Protein AF-A0A3S1AYI6-F1 (afdb_monomer)

Secondary structure (DSSP, 8-state):
--SSSS----PPP-PPPPPGGGGS--S--GGGGT-HHHHTS-HHHHHHHHHHHHHHHHHHHHHHHHHTT------SS---SS--TTGGGGGEEE-TTS-EEEEEEEEESSSSS-BTHHHHHHHHHHHHHHHHHHHHHTS-HHHHHHHHTTHHHHHHHHHHHHHHHHHHHHTHHHHHHHHH-SS--HHHHHHHHHHHHHHHHHHHHHGGG-SSHHHHHHTSS-SS-PEEEEEEEE-

Nearest PDB structures (foldseek):
  4avm-assembly1_A-2  TM=2.978E-01  e=7.950E+00  Homo sapiens

Foldseek 3Di:
DPPDPDPPDDPDPDDPQPDPVVLPPPLDDPCCVVDPLLVLADPLLVVVLSLLVQQLVLLLVCLVCVVVVSQDQPPDDPDQSRDQPPVVVSQWDQDPVRFIKGKAKFFDDAVPDTHRVVRVLVVVLSVLSVVLSCLRHPDDPVVNVVCVVCNQVSSLLNNLQSLVVSLQSSCQSLLVQVNPPPDRDPVSVVVNVVSVVVSVVSLVVCQVSGPDSPSNVVPHSDPDDTRMDMDMGTD

pLDDT: mean 80.49, std 16.84, range [33.19, 95.81]

Mean predicted aligned error: 9.29 Å

Structure (mmCIF, N/CA/C/O backbone):
data_AF-A0A3S1AYI6-F1
#
_entry.id   AF-A0A3S1AYI6-F1
#
loop_
_atom_site.group_PDB
_atom_site.id
_atom_site.type_symbol
_atom_site.label_atom_id
_atom_site.label_alt_id
_atom_site.label_comp_id
_atom_site.label_asym_id
_atom_site.label_entity_id
_atom_site.label_seq_id
_atom_site.pdbx_PDB_ins_code
_atom_site.Cartn_x
_atom_site.Cartn_y
_atom_site.Cartn_z
_atom_site.occupancy
_atom_site.B_iso_or_equiv
_atom_site.auth_seq_id
_atom_site.auth_comp_id
_atom_site.auth_asym_id
_atom_site.auth_atom_id
_atom_site.pdbx_PDB_model_num
ATOM 1 N N . MET A 1 1 ? 37.688 -25.389 -51.159 1.00 45.62 1 MET A N 1
ATOM 2 C CA . MET A 1 1 ? 37.583 -26.164 -49.895 1.00 45.62 1 MET A CA 1
ATOM 3 C C . MET A 1 1 ? 37.669 -25.239 -48.663 1.00 45.62 1 MET A C 1
ATOM 5 O O . MET A 1 1 ? 38.508 -25.436 -47.798 1.00 45.62 1 MET A O 1
ATOM 9 N N . LEU A 1 2 ? 36.815 -24.208 -48.552 1.00 43.16 2 LEU A N 1
ATOM 10 C CA . LEU A 1 2 ? 37.005 -23.151 -47.534 1.00 43.16 2 LEU A CA 1
ATOM 11 C C . LEU A 1 2 ? 35.694 -22.543 -46.989 1.00 43.16 2 LEU A C 1
ATOM 13 O O . LEU A 1 2 ? 35.644 -21.367 -46.671 1.00 43.16 2 LEU A O 1
ATOM 17 N N . LEU A 1 3 ? 34.626 -23.343 -46.863 1.00 35.75 3 LEU A N 1
ATOM 18 C CA . LEU A 1 3 ? 33.315 -22.884 -46.353 1.00 35.75 3 LEU A CA 1
ATOM 19 C C . LEU A 1 3 ? 32.607 -23.912 -45.440 1.00 35.75 3 LEU A C 1
ATOM 21 O O . LEU A 1 3 ? 31.390 -24.037 -45.458 1.00 35.75 3 LEU A O 1
ATOM 25 N N . LYS A 1 4 ? 33.352 -24.684 -44.631 1.00 40.56 4 LYS A N 1
ATOM 26 C CA . LYS A 1 4 ? 32.758 -25.661 -43.682 1.00 40.56 4 LYS A CA 1
ATOM 27 C C . LYS A 1 4 ? 33.176 -25.514 -42.210 1.00 40.56 4 LYS A C 1
ATOM 29 O O . LYS A 1 4 ? 32.798 -26.350 -41.401 1.00 40.56 4 LYS A O 1
ATOM 34 N N . LYS A 1 5 ? 33.917 -24.465 -41.824 1.00 44.09 5 LYS A N 1
ATOM 35 C CA . LYS A 1 5 ? 34.466 -24.323 -40.453 1.00 44.09 5 LYS A CA 1
ATOM 36 C C . LYS A 1 5 ? 33.849 -23.226 -39.566 1.00 44.09 5 LYS A C 1
ATOM 38 O O . LYS A 1 5 ? 34.363 -23.008 -38.479 1.00 44.09 5 LYS A O 1
ATOM 43 N N . LEU A 1 6 ? 32.748 -22.572 -39.957 1.00 35.81 6 LEU A N 1
ATOM 44 C CA . LEU A 1 6 ? 32.179 -21.455 -39.171 1.00 35.81 6 LEU A CA 1
ATOM 45 C C . LEU A 1 6 ? 30.843 -21.729 -38.454 1.00 35.81 6 LEU A C 1
ATOM 47 O O . LEU A 1 6 ? 30.378 -20.864 -37.722 1.00 35.81 6 LEU A O 1
ATOM 51 N N . PHE A 1 7 ? 30.261 -22.929 -38.560 1.00 44.62 7 PHE A N 1
ATOM 52 C CA . PHE A 1 7 ? 28.971 -23.250 -37.915 1.00 44.62 7 PHE A CA 1
ATOM 53 C C . PHE A 1 7 ? 29.046 -24.417 -36.922 1.00 44.62 7 PHE A C 1
ATOM 55 O O . PHE A 1 7 ? 28.136 -25.229 -36.813 1.00 44.62 7 PHE A O 1
ATOM 62 N N . GLY A 1 8 ? 30.146 -24.496 -36.173 1.00 40.44 8 GLY A N 1
ATOM 63 C CA . GLY A 1 8 ? 30.314 -25.430 -35.060 1.00 40.44 8 GLY A CA 1
ATOM 64 C C . GLY A 1 8 ? 30.097 -24.765 -33.701 1.00 40.44 8 GLY A C 1
ATOM 65 O O . GLY A 1 8 ? 30.992 -24.818 -32.865 1.00 40.44 8 GLY A O 1
ATOM 66 N N . LYS A 1 9 ? 28.952 -24.112 -33.464 1.00 38.84 9 LYS A N 1
ATOM 67 C CA . LYS A 1 9 ? 28.540 -23.731 -32.102 1.00 38.84 9 LYS A CA 1
ATOM 68 C C . LYS A 1 9 ? 27.392 -24.633 -31.664 1.00 38.84 9 LYS A C 1
ATOM 70 O O . LYS A 1 9 ? 26.280 -24.536 -32.169 1.00 38.84 9 LYS A O 1
ATOM 75 N N . LYS A 1 10 ? 27.712 -25.523 -30.722 1.00 38.12 10 LYS A N 1
ATOM 76 C CA . LYS A 1 10 ? 26.765 -26.262 -29.879 1.00 38.12 10 LYS A CA 1
ATOM 77 C C . LYS A 1 10 ? 25.692 -25.276 -29.380 1.00 38.12 10 LYS A C 1
ATOM 79 O O . LYS A 1 10 ? 26.089 -24.207 -28.909 1.00 38.12 10 LYS A O 1
ATOM 84 N N . PRO A 1 11 ? 24.385 -25.585 -29.448 1.00 37.56 11 PRO A N 1
ATOM 85 C CA . PRO A 1 11 ? 23.405 -24.778 -28.738 1.00 37.56 11 PRO A CA 1
ATOM 86 C C . PRO A 1 11 ? 23.769 -24.832 -27.253 1.00 37.56 11 PRO A C 1
ATOM 88 O O . PRO A 1 11 ? 23.848 -25.910 -26.659 1.00 37.56 11 PRO A O 1
ATOM 91 N N . ALA A 1 12 ? 24.085 -23.669 -26.681 1.00 38.03 12 ALA A N 1
ATOM 92 C CA . ALA A 1 12 ? 24.122 -23.517 -25.238 1.00 38.03 12 ALA A CA 1
ATOM 93 C C . ALA A 1 12 ? 22.759 -23.972 -24.711 1.00 38.03 12 ALA A C 1
ATOM 95 O O . ALA A 1 12 ? 21.731 -23.623 -25.296 1.00 38.03 12 ALA A O 1
ATOM 96 N N . ALA A 1 13 ? 22.763 -24.794 -23.662 1.00 33.59 13 ALA A N 1
ATOM 97 C CA . ALA A 1 13 ? 21.545 -25.187 -22.979 1.00 33.59 13 ALA A CA 1
ATOM 98 C C . ALA A 1 13 ? 20.732 -23.919 -22.692 1.00 33.59 13 ALA A C 1
ATOM 100 O O . ALA A 1 13 ? 21.216 -23.022 -21.999 1.00 33.59 13 ALA A O 1
ATOM 101 N N . MET A 1 14 ? 19.538 -23.819 -23.284 1.00 35.22 14 MET A N 1
ATOM 102 C CA . MET A 1 14 ? 18.559 -22.821 -22.877 1.00 35.22 14 MET A CA 1
ATOM 103 C C . MET A 1 14 ? 18.331 -23.053 -21.388 1.00 35.22 14 MET A C 1
ATOM 105 O O . MET A 1 14 ? 17.790 -24.087 -20.997 1.00 35.22 14 MET A O 1
ATOM 109 N N . ALA A 1 15 ? 18.814 -22.123 -20.564 1.00 35.19 15 ALA A N 1
ATOM 110 C CA . ALA A 1 15 ? 18.395 -22.041 -19.180 1.00 35.19 15 ALA A CA 1
ATOM 111 C C . ALA A 1 15 ? 16.864 -22.046 -19.184 1.00 35.19 15 ALA A C 1
ATOM 113 O O . ALA A 1 15 ? 16.252 -21.323 -19.975 1.00 35.19 15 ALA A O 1
ATOM 114 N N . ALA A 1 16 ? 16.276 -22.930 -18.379 1.00 33.19 16 ALA A N 1
ATOM 115 C CA . ALA A 1 16 ? 14.837 -23.083 -18.278 1.00 33.19 16 ALA A CA 1
ATOM 116 C C . ALA A 1 16 ? 14.194 -21.703 -18.110 1.00 33.19 16 ALA A C 1
ATOM 118 O O . ALA A 1 16 ? 14.541 -20.961 -17.190 1.00 33.19 16 ALA A O 1
ATOM 119 N N . THR A 1 17 ? 13.300 -21.352 -19.031 1.00 36.72 17 THR A N 1
ATOM 120 C CA . THR A 1 17 ? 12.497 -20.139 -18.945 1.00 36.72 17 THR A CA 1
ATOM 121 C C . THR A 1 17 ? 11.740 -20.199 -17.617 1.00 36.72 17 THR A C 1
ATOM 123 O O . THR A 1 17 ? 10.987 -21.156 -17.421 1.00 36.72 17 THR A O 1
ATOM 126 N N . PRO A 1 18 ? 11.951 -19.266 -16.671 1.00 38.84 18 PRO A N 1
ATOM 127 C CA . PRO A 1 18 ? 11.194 -19.271 -15.432 1.00 38.84 18 PRO A CA 1
ATOM 128 C C . PRO A 1 18 ? 9.713 -19.118 -15.777 1.00 38.84 18 PRO A C 1
ATOM 130 O O . PRO A 1 18 ? 9.308 -18.184 -16.467 1.00 38.84 18 PRO A O 1
ATOM 133 N N . ASP A 1 19 ? 8.931 -20.094 -15.331 1.00 39.44 19 ASP A N 1
ATOM 134 C CA . ASP A 1 19 ? 7.537 -20.265 -15.705 1.00 39.44 19 ASP A CA 1
ATOM 135 C C . ASP A 1 19 ? 6.719 -19.014 -15.339 1.00 39.44 19 ASP A C 1
ATOM 137 O O . ASP A 1 19 ? 6.679 -18.585 -14.175 1.00 39.44 19 ASP A O 1
ATOM 141 N N . ALA A 1 20 ? 6.038 -18.427 -16.329 1.00 41.62 20 ALA A N 1
ATOM 142 C CA . ALA A 1 20 ? 5.132 -17.289 -16.139 1.00 41.62 20 ALA A CA 1
ATOM 143 C C . ALA A 1 20 ? 3.978 -17.619 -15.166 1.00 41.62 20 ALA A C 1
ATOM 145 O O . ALA A 1 20 ? 3.362 -16.719 -14.593 1.00 41.62 20 ALA A O 1
ATOM 146 N N . ALA A 1 21 ? 3.739 -18.912 -14.911 1.00 43.62 21 ALA A N 1
ATOM 147 C CA . ALA A 1 21 ? 2.745 -19.437 -13.980 1.00 43.62 21 ALA A CA 1
ATOM 148 C C . ALA A 1 21 ? 2.886 -18.911 -12.537 1.00 43.62 21 ALA A C 1
ATOM 150 O O . ALA A 1 21 ? 1.900 -18.829 -11.806 1.00 43.62 21 ALA A O 1
ATOM 151 N N . GLY A 1 22 ? 4.083 -18.505 -12.101 1.00 47.44 22 GLY A N 1
ATOM 152 C CA . GLY A 1 22 ? 4.284 -18.100 -10.709 1.00 47.44 22 GLY A CA 1
ATOM 153 C C . GLY A 1 22 ? 3.740 -16.709 -10.328 1.00 47.44 22 GLY A C 1
ATOM 154 O O . GLY A 1 22 ? 3.568 -16.437 -9.139 1.00 47.44 22 GLY A O 1
ATOM 155 N N . LEU A 1 23 ? 3.437 -15.840 -11.299 1.00 52.69 23 LEU A N 1
ATOM 156 C CA . LEU A 1 23 ? 2.820 -14.520 -11.062 1.00 52.69 23 LEU A CA 1
ATOM 157 C C . LEU A 1 23 ? 1.280 -14.545 -11.157 1.00 52.69 23 LEU A C 1
ATOM 159 O O . LEU A 1 23 ? 0.630 -13.540 -10.894 1.00 52.69 23 LEU A O 1
ATOM 163 N N . ALA A 1 24 ? 0.686 -15.695 -11.483 1.00 51.41 24 ALA A N 1
ATOM 164 C CA . ALA A 1 24 ? -0.763 -15.868 -11.618 1.00 51.41 24 ALA A CA 1
ATOM 165 C C . ALA A 1 24 ? -1.362 -16.806 -10.554 1.00 51.41 24 ALA A C 1
ATOM 167 O O . ALA A 1 24 ? -2.461 -17.326 -10.737 1.00 51.41 24 ALA A O 1
ATOM 168 N N . ALA A 1 25 ? -0.650 -17.054 -9.445 1.00 54.50 25 ALA A N 1
ATOM 169 C CA . ALA A 1 25 ? -1.208 -17.848 -8.349 1.00 54.50 25 ALA A CA 1
ATOM 170 C C . ALA A 1 25 ? -2.504 -17.194 -7.810 1.00 54.50 25 ALA A C 1
ATOM 172 O O . ALA A 1 25 ? -2.597 -15.961 -7.832 1.00 54.50 25 ALA A O 1
ATOM 173 N N . PRO A 1 26 ? -3.483 -17.983 -7.320 1.00 56.88 26 PRO A N 1
ATOM 174 C CA . PRO A 1 26 ? -4.734 -17.460 -6.775 1.00 56.88 26 PRO A CA 1
ATOM 175 C C . PRO A 1 26 ? -4.492 -16.341 -5.756 1.00 56.88 26 PRO A C 1
ATOM 177 O O . PRO A 1 26 ? -3.485 -16.356 -5.044 1.00 56.88 26 PRO A O 1
ATOM 180 N N . LEU A 1 27 ? -5.422 -15.383 -5.666 1.00 57.41 27 LEU A N 1
ATOM 181 C CA . LEU A 1 27 ? -5.448 -14.388 -4.590 1.00 57.41 27 LEU A CA 1
ATOM 182 C C . LEU A 1 27 ? -5.673 -15.104 -3.254 1.00 57.41 27 LEU A C 1
ATOM 184 O O . LEU A 1 27 ? -6.799 -15.262 -2.795 1.00 57.41 27 LEU A O 1
ATOM 188 N N . GLY A 1 28 ? -4.587 -15.570 -2.656 1.00 53.88 28 GLY A N 1
ATOM 189 C CA . GLY A 1 28 ? -4.546 -16.153 -1.330 1.00 53.88 28 GLY A CA 1
ATOM 190 C C . GLY A 1 28 ? -3.418 -15.501 -0.551 1.00 53.88 28 GLY A C 1
ATOM 191 O O . GLY A 1 28 ? -2.320 -15.312 -1.072 1.00 53.88 28 GLY A O 1
ATOM 192 N N . MET A 1 29 ? -3.693 -15.145 0.698 1.00 61.38 29 MET A N 1
ATOM 193 C CA . MET A 1 29 ? -2.656 -14.847 1.676 1.00 61.38 29 MET A CA 1
ATOM 194 C C . MET A 1 29 ? -2.457 -16.107 2.520 1.00 61.38 29 MET A C 1
ATOM 196 O O . MET A 1 29 ? -3.301 -16.376 3.367 1.00 61.38 29 MET A O 1
ATOM 200 N N . PRO A 1 30 ? -1.361 -16.867 2.357 1.00 57.72 30 PRO A N 1
ATOM 201 C CA . PRO A 1 30 ? -1.066 -17.994 3.248 1.00 57.72 30 PRO A CA 1
ATOM 202 C C . PRO A 1 30 ? -1.006 -17.556 4.722 1.00 57.72 30 PRO A C 1
ATOM 204 O O . PRO A 1 30 ? -1.392 -18.292 5.622 1.00 57.72 30 PRO A O 1
ATOM 207 N N . GLU A 1 31 ? -0.589 -16.307 4.961 1.00 57.25 31 GLU A N 1
ATOM 208 C CA . GLU A 1 31 ? -0.568 -15.669 6.281 1.00 57.25 31 GLU A CA 1
ATOM 209 C C . GLU A 1 31 ? -1.977 -15.425 6.859 1.00 57.25 31 GLU A C 1
ATOM 211 O O . GLU A 1 31 ? -2.140 -15.442 8.076 1.00 57.25 31 GLU A O 1
ATOM 216 N N . ALA A 1 32 ? -3.011 -15.238 6.028 1.00 59.59 32 ALA A N 1
ATOM 217 C CA . ALA A 1 32 ? -4.369 -14.914 6.487 1.00 59.59 32 ALA A CA 1
ATOM 218 C C . ALA A 1 32 ? -5.023 -16.046 7.289 1.00 59.59 32 ALA A C 1
ATOM 220 O O . ALA A 1 32 ? -5.829 -15.790 8.185 1.00 59.59 32 ALA A O 1
ATOM 221 N N . GLU A 1 33 ? -4.662 -17.298 7.002 1.00 58.19 33 GLU A N 1
ATOM 222 C CA . GLU A 1 33 ? -5.178 -18.455 7.736 1.00 58.19 33 GLU A CA 1
ATOM 223 C C . GLU A 1 33 ? -4.598 -18.566 9.147 1.00 58.19 33 GLU A C 1
ATOM 225 O O . GLU A 1 33 ? -5.186 -19.242 9.988 1.00 58.19 33 GLU A O 1
ATOM 230 N N . GLN A 1 34 ? -3.489 -17.884 9.447 1.00 67.62 34 GLN A N 1
ATOM 231 C CA . GLN A 1 34 ? -2.798 -17.961 10.739 1.00 67.62 34 GLN A CA 1
ATOM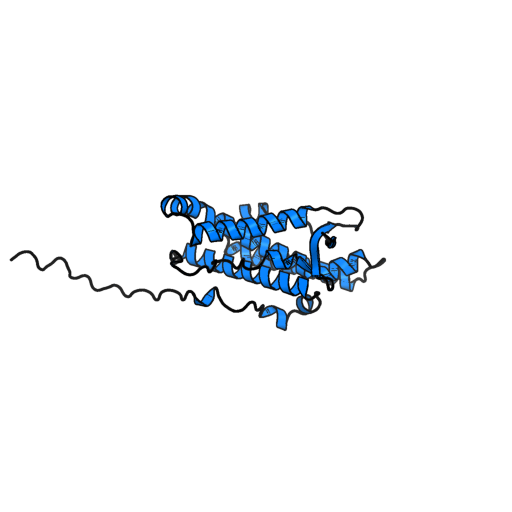 232 C C . GLN A 1 34 ? -2.832 -16.633 11.509 1.00 67.62 34 GLN A C 1
ATOM 234 O O . GLN A 1 34 ? -2.796 -16.635 12.740 1.00 67.62 34 GLN A O 1
ATOM 239 N N . ASP A 1 35 ? -2.991 -15.508 10.812 1.00 81.00 35 ASP A N 1
ATOM 240 C CA . ASP A 1 35 ? -2.939 -14.167 11.385 1.00 81.00 35 ASP A CA 1
ATOM 241 C C . ASP A 1 35 ? -4.282 -13.745 12.009 1.00 81.00 35 ASP A C 1
ATOM 243 O O . ASP A 1 35 ? -5.258 -13.416 11.329 1.00 81.00 35 ASP A O 1
ATOM 247 N N . ALA A 1 36 ? -4.332 -13.731 13.343 1.00 81.50 36 ALA A N 1
ATOM 248 C CA . ALA A 1 36 ? -5.509 -13.301 14.093 1.00 81.50 36 ALA A CA 1
ATOM 249 C C . ALA A 1 36 ? -5.902 -11.841 13.809 1.00 81.50 36 ALA A C 1
ATOM 251 O O . ALA A 1 36 ? -7.093 -11.530 13.799 1.00 81.50 36 ALA A O 1
ATOM 252 N N . ILE A 1 37 ? -4.932 -10.965 13.522 1.00 81.62 37 ILE A N 1
ATOM 253 C CA . ILE A 1 37 ? -5.195 -9.555 13.218 1.00 81.62 37 ILE A CA 1
ATOM 254 C C . ILE A 1 37 ? -5.886 -9.431 11.866 1.00 81.62 37 ILE A C 1
ATOM 256 O O . ILE A 1 37 ? -6.814 -8.636 11.726 1.00 81.62 37 ILE A O 1
ATOM 260 N N . PHE A 1 38 ? -5.475 -10.238 10.885 1.00 84.38 38 PHE A N 1
ATOM 261 C CA . PHE A 1 38 ? -6.138 -10.299 9.585 1.00 84.38 38 PHE A CA 1
ATOM 262 C C . PHE A 1 38 ? -7.586 -10.782 9.726 1.00 84.38 38 PHE A C 1
ATOM 264 O O . PHE A 1 38 ? -8.507 -10.136 9.227 1.00 84.38 38 PHE A O 1
ATOM 271 N N . ARG A 1 39 ? -7.807 -11.885 10.455 1.00 85.25 39 ARG A N 1
ATOM 272 C CA . ARG A 1 39 ? -9.151 -12.460 10.648 1.00 85.25 39 ARG A CA 1
ATOM 273 C C . ARG A 1 39 ? -10.106 -11.530 11.396 1.00 85.25 39 ARG A C 1
ATOM 275 O O . ARG A 1 39 ? -11.310 -11.600 11.169 1.00 85.25 39 ARG A O 1
ATOM 282 N N . ALA A 1 40 ? -9.583 -10.657 12.256 1.00 87.06 40 ALA A N 1
ATOM 283 C CA . ALA A 1 40 ? -10.373 -9.655 12.966 1.00 87.06 40 ALA A CA 1
ATOM 284 C C . ALA A 1 40 ? -10.853 -8.498 12.066 1.00 87.06 40 ALA A C 1
ATOM 286 O O . ALA A 1 40 ? -11.727 -7.730 12.471 1.00 87.06 40 ALA A O 1
ATOM 287 N N . GLN A 1 41 ? -10.308 -8.347 10.852 1.00 90.44 41 GLN A N 1
ATOM 288 C CA . GLN A 1 41 ? -10.720 -7.277 9.946 1.00 90.44 41 GLN A CA 1
ATOM 289 C C . GLN A 1 41 ? -12.070 -7.578 9.281 1.00 90.44 41 GLN A C 1
ATOM 291 O O . GLN A 1 41 ? -12.374 -8.735 8.990 1.00 90.44 41 GLN A O 1
ATOM 296 N N . PRO A 1 42 ? -12.863 -6.555 8.923 1.00 90.56 42 PRO A N 1
ATOM 297 C CA . PRO A 1 42 ? -14.010 -6.740 8.039 1.00 90.56 42 PRO A CA 1
ATOM 298 C C . PRO A 1 42 ? -13.599 -7.306 6.673 1.00 90.56 42 PRO A C 1
ATOM 300 O O . PRO A 1 42 ? -12.530 -6.978 6.157 1.00 90.56 42 PRO A O 1
ATOM 303 N N . ALA A 1 43 ? -14.487 -8.073 6.031 1.00 88.88 43 ALA A N 1
ATOM 304 C CA . ALA A 1 43 ? -14.202 -8.776 4.772 1.00 88.88 43 ALA A CA 1
ATOM 305 C C . ALA A 1 43 ? -13.619 -7.881 3.656 1.00 88.88 43 ALA A C 1
ATOM 307 O O . ALA A 1 43 ? -12.748 -8.303 2.901 1.00 88.88 43 ALA A O 1
ATOM 308 N N . HIS A 1 44 ? -14.053 -6.622 3.559 1.00 89.00 44 HIS A N 1
ATOM 309 C CA . HIS A 1 44 ? -13.520 -5.703 2.554 1.00 89.00 44 HIS A CA 1
ATOM 310 C C . HIS A 1 44 ? -12.082 -5.244 2.846 1.00 89.00 44 HIS A C 1
ATOM 312 O O . HIS A 1 44 ? -11.292 -5.105 1.917 1.00 89.00 44 HIS A O 1
ATOM 318 N N . ILE A 1 45 ? -11.720 -5.060 4.119 1.00 92.44 45 ILE A N 1
ATOM 319 C CA . ILE A 1 45 ? -10.342 -4.758 4.524 1.00 92.44 45 ILE A CA 1
ATOM 320 C C . ILE A 1 45 ? -9.458 -5.985 4.310 1.00 92.44 45 ILE A C 1
ATOM 322 O O . ILE A 1 45 ? -8.357 -5.846 3.790 1.00 92.44 45 ILE A O 1
ATOM 326 N N . GLN A 1 46 ? -9.952 -7.189 4.618 1.00 90.62 46 GLN A N 1
ATOM 327 C CA . GLN A 1 46 ? -9.255 -8.440 4.290 1.00 90.62 46 GLN A CA 1
ATOM 328 C C . GLN A 1 46 ? -8.951 -8.537 2.786 1.00 90.62 46 GLN A C 1
ATOM 330 O O . GLN A 1 46 ? -7.846 -8.916 2.389 1.00 90.62 46 GLN A O 1
ATOM 335 N N . HIS A 1 47 ? -9.903 -8.139 1.937 1.00 89.06 47 HIS A N 1
ATOM 336 C CA . HIS A 1 47 ? -9.707 -8.114 0.491 1.00 89.06 47 HIS A CA 1
ATOM 337 C C . HIS A 1 47 ? -8.649 -7.084 0.058 1.00 89.06 47 HIS A C 1
ATOM 339 O O . HIS A 1 47 ? -7.756 -7.423 -0.719 1.00 89.06 47 HIS A O 1
ATOM 345 N N . ILE A 1 48 ? -8.682 -5.865 0.611 1.00 91.88 48 ILE A N 1
ATOM 346 C CA . ILE A 1 48 ? -7.649 -4.839 0.378 1.00 91.88 48 ILE A CA 1
ATOM 347 C C . ILE A 1 48 ? -6.264 -5.348 0.805 1.00 91.88 48 ILE A C 1
ATOM 349 O O . ILE A 1 48 ? -5.315 -5.261 0.027 1.00 91.88 48 ILE A O 1
ATOM 353 N N . LEU A 1 49 ? -6.151 -5.932 2.001 1.00 91.88 49 LEU A N 1
ATOM 354 C CA . LEU A 1 49 ? -4.909 -6.514 2.517 1.00 91.88 49 LEU A CA 1
ATOM 355 C C . LEU A 1 49 ? -4.371 -7.618 1.604 1.00 91.88 49 LEU A C 1
ATOM 357 O O . LEU A 1 49 ? -3.178 -7.637 1.310 1.00 91.88 49 LEU A O 1
ATOM 361 N N . THR A 1 50 ? -5.253 -8.481 1.097 1.00 89.62 50 THR A N 1
ATOM 362 C CA . THR A 1 50 ? -4.890 -9.549 0.153 1.00 89.62 50 THR A CA 1
ATOM 363 C C . THR A 1 50 ? -4.302 -8.982 -1.133 1.00 89.62 50 THR A C 1
ATOM 365 O O . THR A 1 50 ? -3.258 -9.446 -1.594 1.00 89.62 50 THR A O 1
ATOM 368 N N . VAL A 1 51 ? -4.929 -7.948 -1.699 1.00 91.38 51 VAL A N 1
ATOM 369 C CA . VAL A 1 51 ? -4.430 -7.295 -2.917 1.00 91.38 51 VAL A CA 1
ATOM 370 C C . VAL A 1 51 ? -3.100 -6.583 -2.672 1.00 91.38 51 VAL A C 1
ATOM 372 O O . VAL A 1 51 ? -2.178 -6.730 -3.471 1.00 91.38 51 VAL A O 1
ATOM 375 N N . ILE A 1 52 ? -2.959 -5.856 -1.564 1.00 93.31 52 ILE A N 1
ATOM 376 C CA . ILE A 1 52 ? -1.714 -5.154 -1.227 1.00 93.31 52 ILE A CA 1
ATOM 377 C C . ILE A 1 52 ? -0.564 -6.142 -1.001 1.00 93.31 52 ILE A C 1
ATOM 379 O O . ILE A 1 52 ? 0.526 -5.944 -1.537 1.00 93.31 52 ILE A O 1
ATOM 383 N N . GLN A 1 53 ? -0.802 -7.230 -0.262 1.00 90.62 53 GLN A N 1
ATOM 384 C CA . GLN A 1 53 ? 0.192 -8.286 -0.063 1.00 90.62 53 GLN A CA 1
ATOM 385 C C . GLN A 1 53 ? 0.613 -8.902 -1.398 1.00 90.62 53 GLN A C 1
ATOM 387 O O . GLN A 1 53 ? 1.799 -9.158 -1.617 1.00 90.62 53 GLN A O 1
ATOM 392 N N . ARG A 1 54 ? -0.348 -9.123 -2.303 1.00 90.19 54 ARG A N 1
ATOM 393 C CA . ARG A 1 54 ? -0.054 -9.642 -3.635 1.00 90.19 54 ARG A CA 1
ATOM 394 C C . ARG A 1 54 ? 0.839 -8.688 -4.425 1.00 90.19 54 ARG A C 1
ATOM 396 O O . ARG A 1 54 ? 1.843 -9.129 -4.971 1.00 90.19 54 ARG A O 1
ATOM 403 N N . ILE A 1 55 ? 0.514 -7.395 -4.423 1.00 93.38 55 ILE A N 1
ATOM 404 C CA . ILE A 1 55 ? 1.322 -6.356 -5.074 1.00 93.38 55 ILE A CA 1
ATOM 405 C C . ILE A 1 55 ? 2.749 -6.343 -4.519 1.00 93.38 55 ILE A C 1
ATOM 407 O O . ILE A 1 55 ? 3.690 -6.303 -5.305 1.00 93.38 55 ILE A O 1
ATOM 411 N N . ALA A 1 56 ? 2.926 -6.421 -3.195 1.00 92.88 56 ALA A N 1
ATOM 412 C CA . ALA A 1 56 ? 4.252 -6.477 -2.577 1.00 92.88 56 ALA A CA 1
ATOM 413 C C . ALA A 1 56 ? 5.059 -7.695 -3.062 1.00 92.88 56 ALA A C 1
ATOM 415 O O . ALA A 1 56 ? 6.218 -7.560 -3.458 1.00 92.88 56 ALA A O 1
ATOM 416 N N . GLY A 1 57 ? 4.437 -8.880 -3.071 1.00 89.81 57 GLY A N 1
ATOM 417 C CA . GLY A 1 57 ? 5.068 -10.116 -3.535 1.00 89.81 57 GLY A CA 1
ATOM 418 C C . GLY A 1 57 ? 5.439 -10.082 -5.018 1.00 89.81 57 GLY A C 1
ATOM 419 O O . GLY A 1 57 ? 6.556 -10.451 -5.382 1.00 89.81 57 GLY A O 1
ATOM 420 N N . ASP A 1 58 ? 4.537 -9.593 -5.870 1.00 91.31 58 ASP A N 1
ATOM 421 C CA . ASP A 1 58 ? 4.802 -9.459 -7.301 1.00 91.31 58 ASP A CA 1
ATOM 422 C C . ASP A 1 58 ? 5.893 -8.408 -7.570 1.00 91.31 58 ASP A C 1
ATOM 424 O O . ASP A 1 58 ? 6.812 -8.675 -8.338 1.00 91.31 58 ASP A O 1
ATOM 428 N N . ALA A 1 59 ? 5.858 -7.245 -6.906 1.00 92.75 59 ALA A N 1
ATOM 429 C CA . ALA A 1 59 ? 6.872 -6.199 -7.064 1.00 92.75 59 ALA A CA 1
ATOM 430 C C . ALA A 1 59 ? 8.275 -6.700 -6.694 1.00 92.75 59 ALA A C 1
ATOM 432 O O . ALA A 1 59 ? 9.218 -6.509 -7.465 1.00 92.75 59 ALA A O 1
ATOM 433 N N . LYS A 1 60 ? 8.396 -7.414 -5.566 1.00 91.19 60 LYS A N 1
ATOM 434 C CA . LYS A 1 60 ? 9.638 -8.083 -5.162 1.00 91.19 60 LYS A CA 1
ATOM 435 C C . LYS A 1 60 ? 10.122 -9.050 -6.241 1.00 91.19 60 LYS A C 1
ATOM 437 O O . LYS A 1 60 ? 11.273 -8.986 -6.659 1.00 91.19 60 LYS A O 1
ATOM 442 N N . ARG A 1 61 ? 9.237 -9.917 -6.734 1.00 89.38 61 ARG A N 1
ATOM 443 C CA . ARG A 1 61 ? 9.586 -10.900 -7.765 1.00 89.38 61 ARG A CA 1
ATOM 444 C C . ARG A 1 61 ? 10.019 -10.245 -9.076 1.00 89.38 61 ARG A C 1
ATOM 446 O O . ARG A 1 61 ? 10.957 -10.713 -9.714 1.00 89.38 61 ARG A O 1
ATOM 453 N N . VAL A 1 62 ? 9.358 -9.165 -9.492 1.00 90.31 62 VAL A N 1
ATOM 454 C CA . VAL A 1 62 ? 9.763 -8.399 -10.679 1.00 90.31 62 VAL A CA 1
ATOM 455 C C . VAL A 1 62 ? 11.148 -7.779 -10.473 1.00 90.31 62 VAL A C 1
ATOM 457 O O . VAL A 1 62 ? 11.970 -7.841 -11.386 1.00 90.31 62 VAL A O 1
ATOM 460 N N . ALA A 1 63 ? 11.435 -7.233 -9.287 1.00 88.88 63 ALA A N 1
ATOM 461 C CA . ALA A 1 63 ? 12.756 -6.699 -8.959 1.00 88.88 63 ALA A CA 1
ATOM 462 C C . ALA A 1 63 ? 13.849 -7.785 -9.013 1.00 88.88 63 ALA A C 1
ATOM 464 O O . ALA A 1 63 ? 14.888 -7.570 -9.635 1.00 88.88 63 ALA A O 1
ATOM 465 N N . GLU A 1 64 ? 13.593 -8.974 -8.460 1.00 87.44 64 GLU A N 1
ATOM 466 C CA . GLU A 1 64 ? 14.512 -10.122 -8.525 1.00 87.44 64 GLU A CA 1
ATOM 467 C C . GLU A 1 64 ? 14.796 -10.549 -9.976 1.00 87.44 64 GLU A C 1
ATOM 469 O O . GLU A 1 64 ? 15.951 -10.724 -10.368 1.00 87.44 64 GLU A O 1
ATOM 474 N N . LEU A 1 65 ? 13.755 -10.662 -10.809 1.00 86.69 65 LEU A N 1
ATOM 475 C CA . LEU A 1 65 ? 13.900 -11.012 -12.227 1.00 86.69 65 LEU A CA 1
ATOM 476 C C . LEU A 1 65 ? 14.691 -9.955 -13.008 1.00 86.69 65 LEU A C 1
ATOM 478 O O . LEU A 1 65 ? 15.467 -10.301 -13.902 1.00 86.69 65 LEU A O 1
ATOM 482 N N . LEU A 1 66 ? 14.512 -8.675 -12.675 1.00 86.31 66 LEU A N 1
ATOM 483 C CA . LEU A 1 66 ? 15.283 -7.580 -13.258 1.00 86.31 66 LEU A CA 1
ATOM 484 C C . LEU A 1 66 ? 16.760 -7.655 -12.882 1.00 86.31 66 LEU A C 1
ATOM 486 O O . LEU A 1 66 ? 17.609 -7.550 -13.765 1.00 86.31 66 LEU A O 1
ATOM 490 N N . GLN A 1 67 ? 17.071 -7.884 -11.605 1.00 85.88 67 GLN A N 1
ATOM 491 C CA . GLN A 1 67 ? 18.450 -8.031 -11.125 1.00 85.88 67 GLN A CA 1
ATOM 492 C C . GLN A 1 67 ? 19.167 -9.216 -11.786 1.00 85.88 67 GLN A C 1
ATOM 494 O O . GLN A 1 67 ? 20.354 -9.137 -12.089 1.00 85.88 67 GLN A O 1
ATOM 499 N N . GLN A 1 68 ? 18.439 -10.298 -12.062 1.00 85.50 68 GLN A N 1
ATOM 500 C CA . GLN A 1 68 ? 18.965 -11.486 -12.738 1.00 85.50 68 GLN A CA 1
ATOM 501 C C . GLN A 1 68 ? 19.085 -11.323 -14.263 1.00 85.50 68 GLN A C 1
ATOM 503 O O . GLN A 1 68 ? 19.573 -12.231 -14.934 1.00 85.50 68 GLN A O 1
ATOM 508 N N . GLY A 1 69 ? 18.599 -10.216 -14.841 1.00 81.75 69 GLY A N 1
ATOM 509 C CA . GLY A 1 69 ? 18.472 -10.063 -16.295 1.00 81.75 69 GLY A CA 1
ATOM 510 C C . GLY A 1 69 ? 17.519 -11.084 -16.932 1.00 81.75 69 GLY A C 1
ATOM 511 O O . GLY A 1 69 ? 17.557 -11.301 -18.141 1.00 81.75 69 GLY A O 1
ATOM 512 N N . ALA A 1 70 ? 16.677 -11.725 -16.118 1.00 78.88 70 ALA A N 1
ATOM 513 C CA . ALA A 1 70 ? 15.759 -12.792 -16.508 1.00 78.88 70 ALA A CA 1
ATOM 514 C C . ALA A 1 70 ? 14.368 -12.263 -16.885 1.00 78.88 70 ALA A C 1
ATOM 516 O O . ALA A 1 70 ? 13.498 -13.035 -17.294 1.00 78.88 70 ALA A O 1
ATOM 517 N N . LEU A 1 71 ? 14.146 -10.952 -16.751 1.00 76.75 71 LEU A N 1
ATOM 518 C CA . LEU A 1 71 ? 12.906 -10.314 -17.158 1.00 76.75 71 LEU A CA 1
ATOM 519 C C . LEU A 1 71 ? 12.773 -10.349 -18.687 1.00 76.75 71 LEU A C 1
ATOM 521 O O . LEU A 1 71 ? 13.329 -9.513 -19.401 1.00 76.75 71 LEU A O 1
ATOM 525 N N . GLN A 1 72 ? 12.018 -11.319 -19.192 1.00 66.00 72 GLN A N 1
ATOM 526 C CA . GLN A 1 72 ? 11.654 -11.346 -20.601 1.00 66.00 72 GLN A CA 1
ATOM 527 C C . GLN A 1 72 ? 10.484 -10.392 -20.875 1.00 66.00 72 GLN A C 1
ATOM 529 O O . GLN A 1 72 ? 9.620 -10.216 -20.013 1.00 66.00 72 GLN A O 1
ATOM 534 N N . PRO A 1 73 ? 10.423 -9.782 -22.073 1.00 63.03 73 PRO A N 1
ATOM 535 C CA . PRO A 1 73 ? 9.231 -9.082 -22.526 1.00 63.03 73 PRO A CA 1
ATOM 536 C C . PRO A 1 73 ? 8.018 -10.003 -22.394 1.00 63.03 73 PRO A C 1
ATOM 538 O O . PRO A 1 73 ? 8.004 -11.083 -22.984 1.00 63.03 73 PRO A O 1
ATOM 541 N N . TRP A 1 74 ? 7.000 -9.587 -21.643 1.00 65.81 74 TRP A N 1
ATOM 542 C CA . TRP A 1 74 ? 5.747 -10.334 -21.575 1.00 65.81 74 TRP A CA 1
ATOM 543 C C . TRP A 1 74 ? 5.036 -10.242 -22.929 1.00 65.81 74 TRP A C 1
ATOM 545 O O . TRP A 1 74 ? 4.362 -9.262 -23.241 1.00 65.81 74 TRP A O 1
ATOM 555 N N . GLY A 1 75 ? 5.272 -11.245 -23.775 1.00 45.69 75 GLY A N 1
ATOM 556 C CA . GLY A 1 75 ? 4.660 -11.378 -25.088 1.00 45.69 75 GLY A CA 1
ATOM 557 C C . GLY A 1 75 ? 3.333 -12.123 -25.000 1.00 45.69 75 GLY A C 1
ATOM 558 O O . GLY A 1 75 ? 3.330 -13.321 -24.751 1.00 45.69 75 GLY A O 1
ATOM 559 N N . GLY A 1 76 ? 2.229 -11.424 -25.273 1.00 51.81 76 GLY A N 1
ATOM 560 C CA . GLY A 1 76 ? 0.917 -12.026 -25.536 1.00 51.81 76 GLY A CA 1
ATOM 561 C C . GLY A 1 76 ? 0.151 -12.501 -24.293 1.00 51.81 76 GLY A C 1
ATOM 562 O O . GLY A 1 76 ? 0.595 -13.369 -23.555 1.00 51.81 76 GLY A O 1
ATOM 563 N N . GLY A 1 77 ? -1.058 -11.963 -24.112 1.00 48.59 77 GLY A N 1
ATOM 564 C CA . GLY A 1 77 ? -1.964 -12.285 -23.005 1.00 48.59 77 GLY A CA 1
ATOM 565 C C . GLY A 1 77 ? -1.951 -11.173 -21.962 1.00 48.59 77 GLY A C 1
ATOM 566 O O . GLY A 1 77 ? -0.915 -10.905 -21.372 1.00 48.59 77 GLY A O 1
ATOM 567 N N . GLY A 1 78 ? -3.085 -10.492 -21.771 1.00 52.59 78 GLY A N 1
ATOM 568 C CA . GLY A 1 78 ? -3.242 -9.263 -20.975 1.00 52.59 78 GLY A CA 1
ATOM 569 C C . GLY A 1 78 ? -3.030 -9.398 -19.459 1.00 52.59 78 GLY A C 1
ATOM 570 O O . GLY A 1 78 ? -3.791 -8.828 -18.678 1.00 52.59 78 GLY A O 1
ATOM 571 N N . HIS A 1 79 ? -2.025 -10.155 -19.029 1.00 62.09 79 HIS A N 1
ATOM 572 C CA . HIS A 1 79 ? -1.649 -10.332 -17.638 1.00 62.09 79 HIS A CA 1
ATOM 573 C C . HIS A 1 79 ? -0.604 -9.290 -17.249 1.00 62.09 79 HIS A C 1
ATOM 575 O O . HIS A 1 79 ? 0.482 -9.209 -17.820 1.00 62.09 79 HIS A O 1
ATOM 581 N N . ALA A 1 80 ? -0.968 -8.470 -16.268 1.00 72.00 80 ALA A N 1
ATOM 582 C CA . ALA A 1 80 ? -0.066 -7.514 -15.663 1.00 72.00 80 ALA A CA 1
ATOM 583 C C . ALA A 1 80 ? 0.899 -8.244 -14.709 1.00 72.00 80 ALA A C 1
ATOM 585 O O . ALA A 1 80 ? 0.455 -9.129 -13.976 1.00 72.00 80 ALA A O 1
ATOM 586 N N . PRO A 1 81 ? 2.192 -7.889 -14.696 1.00 84.50 81 PRO A N 1
ATOM 587 C CA . PRO A 1 81 ? 3.187 -8.602 -13.904 1.00 84.50 81 PRO A CA 1
ATOM 588 C C . PRO A 1 81 ? 3.122 -8.305 -12.414 1.00 84.50 81 PRO A C 1
ATOM 590 O O . PRO A 1 81 ? 3.523 -9.135 -11.610 1.00 84.50 81 PRO A O 1
ATOM 593 N N . ILE A 1 82 ? 2.608 -7.130 -12.059 1.00 90.38 82 ILE A N 1
ATOM 594 C CA . ILE A 1 82 ? 2.203 -6.788 -10.705 1.00 90.38 82 ILE A CA 1
ATOM 595 C C . ILE A 1 82 ? 0.683 -6.765 -10.692 1.00 90.38 82 ILE A C 1
ATOM 597 O O . ILE A 1 82 ? 0.071 -6.086 -11.523 1.00 90.38 82 ILE A O 1
ATOM 601 N N . TYR A 1 83 ? 0.059 -7.491 -9.766 1.00 88.62 83 TYR A N 1
ATOM 602 C CA . TYR A 1 83 ? -1.395 -7.547 -9.681 1.00 88.62 83 TYR A CA 1
ATOM 603 C C . TYR A 1 83 ? -2.031 -6.145 -9.634 1.00 88.62 83 TYR A C 1
ATOM 605 O O . TYR A 1 83 ? -1.758 -5.341 -8.749 1.00 88.62 83 TYR A O 1
ATOM 613 N N . CYS A 1 84 ? -2.921 -5.851 -10.582 1.00 87.19 84 CYS A N 1
ATOM 614 C CA . CYS A 1 84 ? -3.681 -4.595 -10.609 1.00 87.19 84 CYS A CA 1
ATOM 615 C C . CYS A 1 84 ? -5.106 -4.761 -11.160 1.00 87.19 84 CYS A C 1
ATOM 617 O O . CYS A 1 84 ? -5.761 -3.782 -11.513 1.00 87.19 84 CYS A O 1
ATOM 619 N N . GLN A 1 85 ? -5.588 -5.999 -11.283 1.00 83.38 85 GLN A N 1
ATOM 620 C CA . GLN A 1 85 ? -6.909 -6.275 -11.842 1.00 83.38 85 GLN A CA 1
ATOM 621 C C . GLN A 1 85 ? -8.003 -5.972 -10.812 1.00 83.38 85 GLN A C 1
ATOM 623 O O . GLN A 1 85 ? -7.907 -6.371 -9.652 1.00 83.38 85 GLN A O 1
ATOM 628 N N . GLY A 1 86 ? -9.053 -5.262 -11.230 1.00 80.00 86 GLY A N 1
ATOM 629 C CA . GLY A 1 86 ? -10.213 -4.989 -10.380 1.00 80.00 86 GLY A CA 1
ATOM 630 C C . GLY A 1 86 ? -9.932 -4.081 -9.179 1.00 80.00 86 GLY A C 1
ATOM 631 O O . GLY A 1 86 ? -10.726 -4.081 -8.239 1.00 80.00 86 GLY A O 1
ATOM 632 N N . ILE A 1 87 ? -8.832 -3.313 -9.178 1.00 86.88 87 ILE A N 1
ATOM 633 C CA . ILE A 1 87 ? -8.492 -2.384 -8.083 1.00 86.88 87 ILE A CA 1
ATOM 634 C C . ILE A 1 87 ? -9.602 -1.358 -7.832 1.00 86.88 87 ILE A C 1
ATOM 636 O O . ILE A 1 87 ? -9.816 -0.934 -6.700 1.00 86.88 87 ILE A O 1
ATOM 640 N N . GLU A 1 88 ? -10.375 -1.005 -8.862 1.00 81.94 88 GLU A N 1
ATOM 641 C CA . GLU A 1 88 ? -11.521 -0.112 -8.743 1.00 81.94 88 GLU A CA 1
ATOM 642 C C . GLU A 1 88 ? -12.637 -0.709 -7.883 1.00 81.94 88 GLU A C 1
ATOM 644 O O . GLU A 1 88 ? -13.400 0.034 -7.271 1.00 81.94 88 GLU A O 1
ATOM 649 N N . ARG A 1 89 ? -12.741 -2.042 -7.817 1.00 85.88 89 ARG A N 1
ATOM 650 C CA . ARG A 1 89 ? -13.757 -2.742 -7.020 1.00 85.88 89 ARG A CA 1
ATOM 651 C C . ARG A 1 89 ? -13.428 -2.733 -5.533 1.00 85.88 89 ARG A C 1
ATOM 653 O O . ARG A 1 89 ? -14.345 -2.851 -4.731 1.00 85.88 89 ARG A O 1
ATOM 660 N N . LEU A 1 90 ? -12.163 -2.521 -5.157 1.00 87.81 90 LEU A N 1
ATOM 661 C CA . LEU A 1 90 ? -11.752 -2.409 -3.751 1.00 87.81 90 LEU A CA 1
ATOM 662 C C . LEU A 1 90 ? -12.468 -1.266 -3.025 1.00 87.81 90 LEU A C 1
ATOM 664 O O . LEU A 1 90 ? -12.756 -1.361 -1.833 1.00 87.81 90 LEU A O 1
ATOM 668 N N . PHE A 1 91 ? -12.780 -0.201 -3.763 1.00 88.31 91 PHE A N 1
ATOM 669 C CA . PHE A 1 91 ? -13.349 1.035 -3.230 1.00 88.31 91 PHE A CA 1
ATOM 670 C C . PHE A 1 91 ? -14.825 1.220 -3.588 1.00 88.31 91 PHE A C 1
ATOM 672 O O . PHE A 1 91 ? -15.391 2.269 -3.294 1.00 88.31 91 PHE A O 1
ATOM 679 N N . LYS A 1 92 ? -15.455 0.221 -4.216 1.00 89.12 92 LYS A N 1
ATOM 680 C CA . LYS A 1 92 ? -16.863 0.256 -4.624 1.00 89.12 92 LYS A CA 1
ATOM 681 C C . LYS A 1 92 ? -17.695 -0.676 -3.755 1.00 89.12 92 LYS A C 1
ATOM 683 O O . LYS A 1 92 ? -17.285 -1.792 -3.445 1.00 89.12 92 LYS A O 1
ATOM 688 N N . LEU A 1 93 ? -18.891 -0.227 -3.404 1.00 84.75 93 LEU A N 1
ATOM 689 C CA . LEU A 1 93 ? -19.913 -1.013 -2.730 1.00 84.75 93 LEU A CA 1
ATOM 690 C C . LEU A 1 93 ? -21.179 -0.994 -3.586 1.00 84.75 93 LEU A C 1
ATOM 692 O O . LEU A 1 93 ? -21.733 0.073 -3.836 1.00 84.75 93 LEU A O 1
ATOM 696 N N . ALA A 1 94 ? -21.628 -2.171 -4.017 1.00 84.12 94 ALA A N 1
ATOM 697 C CA . ALA A 1 94 ? -22.941 -2.320 -4.628 1.00 84.12 94 ALA A CA 1
ATOM 698 C C . ALA A 1 94 ? -24.006 -2.315 -3.523 1.00 84.12 94 ALA A C 1
ATOM 700 O O . ALA A 1 94 ? -23.943 -3.132 -2.600 1.00 84.12 94 ALA A O 1
ATOM 701 N N . ASN A 1 95 ? -24.952 -1.385 -3.604 1.00 83.25 95 ASN A N 1
ATOM 702 C CA . ASN A 1 95 ? -26.077 -1.291 -2.681 1.00 83.25 95 ASN A CA 1
ATOM 703 C C . ASN A 1 95 ? -27.221 -2.214 -3.142 1.00 83.25 95 ASN A C 1
ATOM 705 O O . ASN A 1 95 ? -27.292 -2.620 -4.304 1.00 83.25 95 ASN A O 1
ATOM 709 N N . THR A 1 96 ? -28.140 -2.554 -2.234 1.00 85.81 96 THR A N 1
ATOM 710 C CA . THR A 1 96 ? -29.271 -3.461 -2.520 1.00 85.81 96 THR A CA 1
ATOM 711 C C . THR A 1 96 ? -30.283 -2.892 -3.515 1.00 85.81 96 THR A C 1
ATOM 713 O O . THR A 1 96 ? -31.035 -3.649 -4.116 1.00 85.81 96 THR A O 1
ATOM 716 N N . ASP A 1 97 ? -30.301 -1.573 -3.696 1.00 88.50 97 ASP A N 1
ATOM 717 C CA . ASP A 1 97 ? -31.132 -0.853 -4.668 1.00 88.50 97 ASP A CA 1
ATOM 718 C C . ASP A 1 97 ? -30.482 -0.739 -6.063 1.00 88.50 97 ASP A C 1
ATOM 720 O O . ASP A 1 97 ? -31.048 -0.121 -6.962 1.00 88.50 97 ASP A O 1
ATOM 724 N N . GLY A 1 98 ? -29.295 -1.327 -6.256 1.00 83.94 98 GLY A N 1
ATOM 725 C CA . GLY A 1 98 ? -28.532 -1.268 -7.505 1.00 83.94 98 GLY A CA 1
ATOM 726 C C . GLY A 1 98 ? -27.638 -0.031 -7.657 1.00 83.94 98 GLY A C 1
ATOM 727 O O . GLY A 1 98 ? -26.884 0.045 -8.629 1.00 83.94 98 GLY A O 1
ATOM 728 N N . SER A 1 99 ? -27.664 0.915 -6.712 1.00 87.81 99 SER A N 1
ATOM 729 C CA . SER A 1 99 ? -26.748 2.064 -6.699 1.00 87.81 99 SER A CA 1
ATOM 730 C C . SER A 1 99 ? -25.334 1.670 -6.242 1.00 87.81 99 SER A C 1
ATOM 732 O O . SER A 1 99 ? -25.104 0.573 -5.722 1.00 87.81 99 SER A O 1
ATOM 734 N N . THR A 1 100 ? -24.350 2.552 -6.458 1.00 86.25 100 THR A N 1
ATOM 735 C CA . THR A 1 100 ? -22.953 2.316 -6.055 1.00 86.25 100 THR A CA 1
ATOM 736 C C . THR A 1 100 ? -22.487 3.373 -5.063 1.00 86.25 100 THR A C 1
ATOM 738 O O . THR A 1 100 ? -22.421 4.554 -5.384 1.00 86.25 100 THR A O 1
ATOM 741 N N . SER A 1 101 ? -22.073 2.935 -3.878 1.00 88.00 101 SER A N 1
ATOM 742 C CA . SER A 1 101 ? -21.364 3.781 -2.916 1.00 88.00 101 SER A CA 1
ATOM 743 C C . SER A 1 101 ? -19.853 3.618 -3.071 1.00 88.00 101 SER A C 1
ATOM 745 O O . SER A 1 101 ? -19.362 2.547 -3.438 1.00 88.00 101 SER A O 1
ATOM 747 N N . TYR A 1 102 ? -19.099 4.663 -2.741 1.00 89.75 102 TYR A N 1
ATOM 748 C CA . TYR A 1 102 ? -17.639 4.653 -2.792 1.00 89.75 102 TYR A CA 1
ATOM 749 C C . TYR A 1 102 ? -17.042 4.812 -1.397 1.00 89.75 102 TYR A C 1
ATOM 751 O O . TYR A 1 102 ? -17.475 5.660 -0.612 1.00 89.75 102 TYR A O 1
ATOM 759 N N . ARG A 1 103 ? -16.036 3.989 -1.101 1.00 90.81 103 ARG A N 1
ATOM 760 C CA . ARG A 1 103 ? -15.237 4.052 0.124 1.00 90.81 103 ARG A CA 1
ATOM 761 C C . ARG A 1 103 ? -14.030 4.945 -0.095 1.00 90.81 103 ARG A C 1
ATOM 763 O O . ARG A 1 103 ? -13.291 4.758 -1.062 1.00 90.81 103 ARG A O 1
ATOM 770 N N . SER A 1 104 ? -13.805 5.868 0.827 1.00 90.88 104 SER A N 1
ATOM 771 C CA . SER A 1 104 ? -12.578 6.650 0.897 1.00 90.88 104 SER A CA 1
ATOM 772 C C . SER A 1 104 ? -11.946 6.568 2.278 1.00 90.88 104 SER A C 1
ATOM 774 O O . SER A 1 104 ? -12.629 6.467 3.297 1.00 90.88 104 SER A O 1
ATOM 776 N N . TYR A 1 105 ? -10.618 6.610 2.298 1.00 91.44 105 TYR A N 1
ATOM 777 C CA . TYR A 1 105 ? -9.822 6.451 3.510 1.00 91.44 105 TYR A CA 1
ATOM 778 C C . TYR A 1 105 ? -9.105 7.752 3.873 1.00 91.44 105 TYR A C 1
ATOM 780 O O . TYR A 1 105 ? -8.592 8.457 3.001 1.00 91.44 105 TYR A O 1
ATOM 788 N N . TYR A 1 106 ? -9.063 8.058 5.167 1.00 90.69 106 TYR A N 1
ATOM 789 C CA . TYR A 1 106 ? -8.497 9.285 5.725 1.00 90.69 106 TYR A CA 1
ATOM 790 C C . TYR A 1 106 ? -7.569 8.956 6.888 1.00 90.69 106 TYR A C 1
ATOM 792 O O . TYR A 1 106 ? -7.785 7.983 7.616 1.00 90.69 106 TYR A O 1
ATOM 800 N N . TYR A 1 107 ? -6.559 9.801 7.078 1.00 89.44 107 TYR A N 1
ATOM 801 C CA . TYR A 1 107 ? -5.790 9.813 8.316 1.00 89.44 107 TYR A CA 1
ATOM 802 C C . TYR A 1 107 ? -6.496 10.678 9.357 1.00 89.44 107 TYR A C 1
ATOM 804 O O . TYR A 1 107 ? -7.088 11.706 9.019 1.00 89.44 107 TYR A O 1
ATOM 812 N N . THR A 1 108 ? -6.375 10.304 10.625 1.00 88.06 108 THR A N 1
ATOM 813 C CA . THR A 1 108 ? -6.783 11.145 11.752 1.00 88.06 108 THR A CA 1
ATOM 814 C C . THR A 1 108 ? -5.978 10.811 13.008 1.00 88.06 108 THR A C 1
ATOM 816 O O . THR A 1 108 ? -5.358 9.750 13.099 1.00 88.06 108 THR A O 1
ATOM 819 N N . GLU A 1 109 ? -6.025 11.710 13.984 1.00 84.50 109 GLU A N 1
ATOM 820 C CA . GLU A 1 109 ? -5.564 11.467 15.356 1.00 84.50 109 GLU A CA 1
ATOM 821 C C . GLU A 1 109 ? -6.721 11.554 16.367 1.00 84.50 109 GLU A C 1
ATOM 823 O O . GLU A 1 109 ? -6.626 10.983 17.449 1.00 84.50 109 GLU A O 1
ATOM 828 N N . ASP A 1 110 ? -7.827 12.224 16.018 1.00 81.06 110 ASP A N 1
ATOM 829 C CA . ASP A 1 110 ? -8.863 12.638 16.972 1.00 81.06 110 ASP A CA 1
ATOM 830 C C . ASP A 1 110 ? -10.311 12.556 16.441 1.00 81.06 110 ASP A C 1
ATOM 832 O O . ASP A 1 110 ? -11.222 13.061 17.096 1.00 81.06 110 ASP A O 1
ATOM 836 N N . LEU A 1 111 ? -10.538 11.974 15.253 1.00 78.81 111 LEU A N 1
ATOM 837 C CA . LEU A 1 111 ? -11.797 12.001 14.476 1.00 78.81 111 LEU A CA 1
ATOM 838 C C . LEU A 1 111 ? -12.309 13.393 14.065 1.00 78.81 111 LEU A C 1
ATOM 840 O O . LEU A 1 111 ? -13.211 13.477 13.231 1.00 78.81 111 LEU A O 1
ATOM 844 N N . LYS A 1 112 ? -11.770 14.482 14.615 1.00 81.69 112 LYS A N 1
ATOM 845 C CA . LYS A 1 112 ? -12.198 15.855 14.313 1.00 81.69 112 LYS A CA 1
ATOM 846 C C . LYS A 1 112 ? -11.491 16.371 13.074 1.00 81.69 112 LYS A C 1
ATOM 848 O O . LYS A 1 112 ? -12.103 17.028 12.235 1.00 81.69 112 LYS A O 1
ATOM 853 N N . THR A 1 113 ? -10.212 16.037 12.947 1.00 84.75 113 THR A N 1
ATOM 854 C CA . THR A 1 113 ? -9.383 16.419 11.811 1.00 84.75 113 THR A CA 1
ATOM 855 C C . THR A 1 113 ? -9.203 15.214 10.900 1.00 84.75 113 THR A C 1
ATOM 857 O O . THR A 1 113 ? -8.529 14.242 11.249 1.00 84.75 113 THR A O 1
ATOM 860 N N . MET A 1 114 ? -9.826 15.273 9.723 1.00 86.75 114 MET A N 1
ATOM 861 C CA . MET A 1 114 ? -9.699 14.249 8.686 1.00 86.75 114 MET A CA 1
ATOM 862 C C . MET A 1 114 ? -8.753 14.736 7.590 1.00 86.75 114 MET A C 1
ATOM 864 O O . MET A 1 1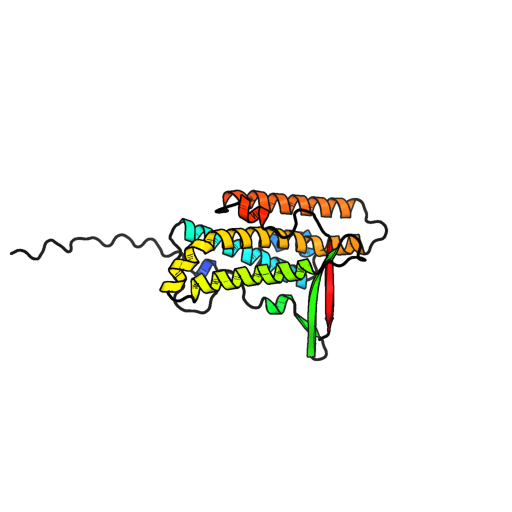14 ? -9.025 15.731 6.921 1.00 86.75 114 MET A O 1
ATOM 868 N N . ASP A 1 115 ? -7.655 14.014 7.380 1.00 87.50 115 ASP A N 1
ATOM 869 C CA . ASP A 1 115 ? -6.676 14.307 6.333 1.00 87.50 115 ASP A CA 1
ATOM 870 C C . ASP A 1 115 ? -6.897 13.372 5.121 1.00 87.50 115 ASP A C 1
ATOM 872 O O . ASP A 1 115 ? -6.690 12.156 5.235 1.00 87.50 115 ASP A O 1
ATOM 876 N N . PRO A 1 116 ? -7.304 13.908 3.948 1.00 86.00 116 PRO A N 1
ATOM 877 C CA . PRO A 1 116 ? -7.600 13.121 2.746 1.00 86.00 116 PRO A CA 1
ATOM 878 C C . PRO A 1 116 ? -6.362 12.507 2.090 1.00 86.00 116 PRO A C 1
ATOM 880 O O . PRO A 1 116 ? -6.494 11.764 1.113 1.00 86.00 116 PRO A O 1
ATOM 883 N N . LYS A 1 117 ? -5.154 12.807 2.582 1.00 88.12 117 LYS A N 1
ATOM 884 C CA . LYS A 1 117 ? -3.915 12.309 1.984 1.00 88.12 117 LYS A CA 1
ATOM 885 C C . LYS A 1 117 ? -3.852 10.786 1.915 1.00 88.12 117 LYS A C 1
ATOM 887 O O . LYS A 1 117 ? -3.233 10.287 0.988 1.00 88.12 117 LYS A O 1
ATOM 892 N N . ALA A 1 118 ? -4.521 10.042 2.800 1.00 88.38 118 ALA A N 1
ATOM 893 C CA . ALA A 1 118 ? -4.553 8.577 2.713 1.00 88.38 118 ALA A CA 1
ATOM 894 C C . ALA A 1 118 ? -5.120 8.103 1.362 1.00 88.38 118 ALA A C 1
ATOM 896 O O . ALA A 1 118 ? -4.486 7.305 0.671 1.00 88.38 118 ALA A O 1
ATOM 897 N N . GLN A 1 119 ? -6.254 8.662 0.929 1.00 90.44 119 GLN A N 1
ATOM 898 C CA . GLN A 1 119 ? -6.842 8.355 -0.375 1.00 90.44 119 GLN A CA 1
ATOM 899 C C . GLN A 1 119 ? -5.952 8.803 -1.543 1.00 90.44 119 GLN A C 1
ATOM 901 O O . GLN A 1 119 ? -5.836 8.091 -2.545 1.00 90.44 119 GLN A O 1
ATOM 906 N N . LEU A 1 120 ? -5.313 9.971 -1.426 1.00 90.25 120 LEU A N 1
ATOM 907 C CA . LEU A 1 120 ? -4.378 10.464 -2.439 1.00 90.25 120 LEU A CA 1
ATOM 908 C C . LEU A 1 120 ? -3.186 9.512 -2.598 1.00 90.25 120 LEU A C 1
ATOM 910 O O . LEU A 1 120 ? -2.869 9.113 -3.716 1.00 90.25 120 LEU A O 1
ATOM 914 N N . HIS A 1 121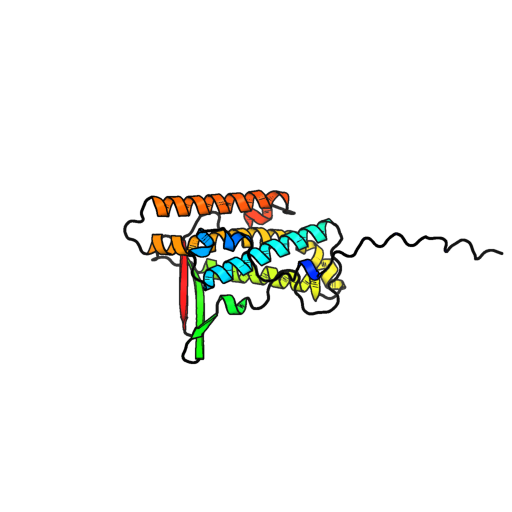 ? -2.566 9.110 -1.489 1.00 92.19 121 HIS A N 1
ATOM 915 C CA . HIS A 1 121 ? -1.418 8.210 -1.487 1.00 92.19 121 HIS A CA 1
ATOM 916 C C . HIS A 1 121 ? -1.780 6.829 -2.042 1.00 92.19 121 HIS A C 1
ATOM 918 O O . HIS A 1 121 ? -1.017 6.279 -2.830 1.00 92.19 121 HIS A O 1
ATOM 924 N N . LEU A 1 122 ? -2.964 6.297 -1.714 1.00 91.88 122 LEU A N 1
ATOM 925 C CA . LEU A 1 122 ? -3.459 5.052 -2.313 1.00 91.88 122 LEU A CA 1
ATOM 926 C C . LEU A 1 122 ? -3.606 5.178 -3.831 1.00 91.88 122 LEU A C 1
ATOM 928 O O . LEU A 1 122 ? -3.180 4.298 -4.575 1.00 91.88 122 LEU A O 1
ATOM 932 N N . SER A 1 123 ? -4.162 6.294 -4.300 1.00 91.69 123 SER A N 1
ATOM 933 C CA . SER A 1 123 ? -4.342 6.550 -5.734 1.00 91.69 123 SER A CA 1
ATOM 934 C C . SER A 1 123 ? -2.997 6.632 -6.466 1.00 91.69 123 SER A C 1
ATOM 936 O O . SER A 1 123 ? -2.837 6.057 -7.542 1.00 91.69 123 SER A O 1
ATOM 938 N N . GLN A 1 124 ? -2.007 7.300 -5.868 1.00 93.44 124 GLN A N 1
ATOM 939 C CA . GLN A 1 124 ? -0.645 7.387 -6.402 1.00 93.44 124 GLN A CA 1
ATOM 940 C C . GLN A 1 124 ? 0.059 6.025 -6.416 1.00 93.44 124 GLN A C 1
ATOM 942 O O . GLN A 1 124 ? 0.707 5.688 -7.406 1.00 93.44 124 GLN A O 1
ATOM 947 N N . PHE A 1 125 ? -0.114 5.228 -5.361 1.00 94.88 125 PHE A N 1
ATOM 948 C CA . PHE A 1 125 ? 0.416 3.870 -5.263 1.00 94.88 125 PHE A CA 1
ATOM 949 C C . PHE A 1 125 ? -0.103 2.977 -6.395 1.00 94.88 125 PHE A C 1
ATOM 951 O O . PHE A 1 125 ? 0.693 2.428 -7.159 1.00 94.88 125 PHE A O 1
ATOM 958 N N . PHE A 1 126 ? -1.424 2.898 -6.594 1.00 94.75 126 PHE A N 1
ATOM 959 C CA . PHE A 1 126 ? -1.982 2.127 -7.712 1.00 94.75 126 PHE A CA 1
ATOM 960 C C . PHE A 1 126 ? -1.580 2.702 -9.077 1.00 94.75 126 PHE A C 1
ATOM 962 O O . PHE A 1 126 ? -1.309 1.942 -10.006 1.00 94.75 126 PHE A O 1
ATOM 969 N N . GLY A 1 127 ? -1.467 4.029 -9.195 1.00 94.38 127 GLY A N 1
ATOM 970 C CA . GLY A 1 127 ? -0.951 4.686 -10.397 1.00 94.38 127 GLY A CA 1
ATOM 971 C C . GLY A 1 127 ? 0.475 4.248 -10.749 1.00 94.38 127 GLY A C 1
ATOM 972 O O . GLY A 1 127 ? 0.751 3.946 -11.911 1.00 94.38 127 GLY A O 1
ATOM 973 N N . ARG A 1 128 ? 1.370 4.136 -9.756 1.00 95.25 128 ARG A N 1
ATOM 974 C CA . ARG A 1 128 ? 2.734 3.606 -9.935 1.00 95.25 128 ARG A CA 1
ATOM 975 C C . ARG A 1 128 ? 2.724 2.152 -10.394 1.00 95.25 128 ARG A C 1
ATOM 977 O O . ARG A 1 128 ? 3.423 1.827 -11.352 1.00 95.25 128 ARG A O 1
ATOM 984 N N . VAL A 1 129 ? 1.899 1.304 -9.775 1.00 95.38 129 VAL A N 1
ATOM 985 C CA . VAL A 1 129 ? 1.736 -0.103 -10.183 1.00 95.38 129 VAL A CA 1
ATOM 986 C C . VAL A 1 129 ? 1.313 -0.196 -11.652 1.00 95.38 129 VAL A C 1
ATOM 988 O O . VAL A 1 129 ? 1.955 -0.884 -12.446 1.00 95.38 129 VAL A O 1
ATOM 991 N N . MET A 1 130 ? 0.280 0.552 -12.052 1.00 93.25 130 MET A N 1
ATOM 992 C CA . MET A 1 130 ? -0.193 0.585 -13.441 1.00 93.25 130 MET A CA 1
ATOM 993 C C . MET A 1 130 ? 0.872 1.108 -14.413 1.00 93.25 130 MET A C 1
ATOM 995 O O . MET A 1 130 ? 1.029 0.562 -15.508 1.00 93.25 130 MET A O 1
ATOM 999 N N . ALA A 1 131 ? 1.622 2.143 -14.027 1.00 92.44 131 ALA A N 1
ATOM 1000 C CA . ALA A 1 131 ? 2.690 2.704 -14.848 1.00 92.44 131 ALA A CA 1
ATOM 1001 C C . ALA A 1 131 ? 3.819 1.690 -15.081 1.00 92.44 131 ALA A C 1
ATOM 1003 O O . ALA A 1 131 ? 4.232 1.494 -16.226 1.00 92.44 131 ALA A O 1
ATOM 1004 N N . VAL A 1 132 ? 4.270 0.998 -14.030 1.00 93.50 132 VAL A N 1
ATOM 1005 C CA . VAL A 1 132 ? 5.286 -0.061 -14.132 1.00 93.50 132 VAL A CA 1
ATOM 1006 C C . VAL A 1 132 ? 4.784 -1.202 -15.012 1.00 93.50 132 VAL A C 1
ATOM 1008 O O . VAL A 1 132 ? 5.454 -1.557 -15.980 1.00 93.50 132 VAL A O 1
ATOM 1011 N N . ASN A 1 133 ? 3.569 -1.700 -14.776 1.00 91.38 133 ASN A N 1
ATOM 1012 C CA . ASN A 1 133 ? 2.957 -2.730 -15.620 1.00 91.38 133 ASN A CA 1
ATOM 1013 C C . ASN A 1 133 ? 2.897 -2.314 -17.095 1.00 91.38 133 ASN A C 1
ATOM 1015 O O . ASN A 1 133 ? 3.189 -3.120 -17.977 1.00 91.38 133 ASN A O 1
ATOM 1019 N N . THR A 1 134 ? 2.575 -1.049 -17.375 1.00 89.94 134 THR A N 1
ATOM 1020 C CA . THR A 1 134 ? 2.538 -0.506 -18.741 1.00 89.94 134 THR A CA 1
ATOM 1021 C C . THR A 1 134 ? 3.919 -0.524 -19.389 1.00 89.94 134 THR A C 1
ATOM 1023 O O . THR A 1 134 ? 4.048 -0.958 -20.533 1.00 89.94 134 THR A O 1
ATOM 1026 N N . VAL A 1 135 ? 4.962 -0.086 -18.675 1.00 90.44 135 VAL A N 1
ATOM 1027 C CA . VAL A 1 135 ? 6.346 -0.134 -19.179 1.00 90.44 135 VAL A CA 1
ATOM 1028 C C . VAL A 1 135 ? 6.753 -1.572 -19.490 1.00 90.44 135 VAL A C 1
ATOM 1030 O O . VAL A 1 135 ? 7.312 -1.835 -20.552 1.00 90.44 135 VAL A O 1
ATOM 1033 N N . LEU A 1 136 ? 6.419 -2.497 -18.597 1.00 87.38 136 LEU A N 1
ATOM 1034 C CA . LEU A 1 136 ? 6.829 -3.893 -18.674 1.00 87.38 136 LEU A CA 1
ATOM 1035 C C . LEU A 1 136 ? 6.106 -4.711 -19.758 1.00 87.38 136 LEU A C 1
ATOM 1037 O O . LEU A 1 136 ? 6.685 -5.660 -20.284 1.00 87.38 136 LEU A O 1
ATOM 1041 N N . THR A 1 137 ? 4.861 -4.363 -20.098 1.00 85.00 137 THR A N 1
ATOM 1042 C CA . THR A 1 137 ? 4.008 -5.186 -20.982 1.00 85.00 137 THR A CA 1
ATOM 1043 C C . THR A 1 137 ? 3.631 -4.509 -22.298 1.00 85.00 137 THR A C 1
ATOM 1045 O O . THR A 1 137 ? 3.592 -5.163 -23.336 1.00 85.00 137 THR A O 1
ATOM 1048 N N . ALA A 1 138 ? 3.364 -3.200 -22.283 1.00 81.19 138 ALA A N 1
ATOM 1049 C CA . ALA A 1 138 ? 2.655 -2.518 -23.368 1.00 81.19 138 ALA A CA 1
ATOM 1050 C C . ALA A 1 138 ? 3.451 -1.379 -24.023 1.00 81.19 138 ALA A C 1
ATOM 1052 O O . ALA A 1 138 ? 3.098 -0.929 -25.113 1.00 81.19 138 ALA A O 1
ATOM 1053 N N . ALA A 1 139 ? 4.525 -0.889 -23.395 1.00 79.00 139 ALA A N 1
ATOM 1054 C CA . ALA A 1 139 ? 5.301 0.218 -23.946 1.00 79.00 139 ALA A CA 1
ATOM 1055 C C . ALA A 1 139 ? 6.016 -0.188 -25.252 1.00 79.00 139 ALA A C 1
ATOM 1057 O O . ALA A 1 139 ? 6.644 -1.249 -25.274 1.00 79.00 139 ALA A O 1
ATOM 1058 N N . PRO A 1 140 ? 5.999 0.647 -26.311 1.00 82.69 140 PRO A N 1
ATOM 1059 C CA . PRO A 1 140 ? 6.771 0.401 -27.532 1.00 82.69 140 PRO A CA 1
ATOM 1060 C C . PRO A 1 140 ? 8.271 0.282 -27.240 1.00 82.69 140 PRO A C 1
ATOM 1062 O O . PRO A 1 140 ? 8.778 1.040 -26.414 1.00 82.69 140 PRO A O 1
ATOM 1065 N N . ASP A 1 141 ? 9.003 -0.578 -27.954 1.00 82.00 141 ASP A N 1
ATOM 1066 C CA . ASP A 1 141 ? 10.405 -0.930 -27.645 1.00 82.00 141 ASP A CA 1
ATOM 1067 C C . ASP A 1 141 ? 11.328 0.279 -27.423 1.00 82.00 141 ASP A C 1
ATOM 1069 O O . ASP A 1 141 ? 12.075 0.329 -26.444 1.00 82.00 141 ASP A O 1
ATOM 1073 N N . LYS A 1 142 ? 11.219 1.307 -28.277 1.00 81.56 142 LYS A N 1
ATOM 1074 C CA . LYS A 1 142 ? 12.005 2.548 -28.155 1.00 81.56 142 LYS A CA 1
ATOM 1075 C C . LYS A 1 142 ? 11.729 3.306 -26.851 1.00 81.56 142 LYS A C 1
ATOM 1077 O O . LYS A 1 142 ? 12.650 3.847 -26.250 1.00 81.56 142 LYS A O 1
ATOM 1082 N N . GLN A 1 143 ? 10.471 3.360 -26.415 1.00 84.00 143 GLN A N 1
ATOM 1083 C CA . GLN A 1 143 ? 10.084 4.027 -25.166 1.00 84.00 143 GLN A CA 1
ATOM 1084 C C . GLN A 1 143 ? 10.347 3.139 -23.952 1.00 84.00 143 GLN A C 1
ATOM 1086 O O . GLN A 1 143 ? 10.701 3.643 -22.888 1.00 84.00 143 GLN A O 1
ATOM 1091 N N . ARG A 1 144 ? 10.190 1.823 -24.116 1.00 84.69 144 ARG A N 1
ATOM 1092 C CA . ARG A 1 144 ? 10.448 0.825 -23.086 1.00 84.69 144 ARG A CA 1
ATOM 1093 C C . ARG A 1 144 ? 11.892 0.913 -22.623 1.00 84.69 144 ARG A C 1
ATOM 1095 O O . ARG A 1 144 ? 12.105 1.164 -21.448 1.00 84.69 144 ARG A O 1
ATOM 1102 N N . ALA A 1 145 ? 12.866 0.826 -23.530 1.00 82.69 145 ALA A N 1
ATOM 1103 C CA . ALA A 1 145 ? 14.288 0.871 -23.175 1.00 82.69 145 ALA A CA 1
ATOM 1104 C C . ALA A 1 145 ? 14.663 2.102 -22.325 1.00 82.69 145 ALA A C 1
ATOM 1106 O O . ALA A 1 145 ? 15.352 1.965 -21.318 1.00 82.69 145 ALA A O 1
ATOM 1107 N N . ALA A 1 146 ? 14.151 3.287 -22.679 1.00 85.88 146 ALA A N 1
ATOM 1108 C CA . ALA A 1 146 ? 14.385 4.511 -21.912 1.00 85.88 146 ALA A CA 1
ATOM 1109 C C . ALA A 1 146 ? 13.700 4.485 -20.532 1.00 85.88 146 ALA A C 1
ATOM 1111 O O . ALA A 1 146 ? 14.299 4.860 -19.529 1.00 85.88 146 ALA A O 1
ATOM 1112 N N . ARG A 1 147 ? 12.447 4.018 -20.461 1.00 89.44 147 ARG A N 1
ATOM 1113 C CA . ARG A 1 147 ? 11.668 3.985 -19.211 1.00 89.44 147 ARG A CA 1
ATOM 1114 C C . ARG A 1 147 ? 12.098 2.874 -18.256 1.00 89.44 147 ARG A C 1
ATOM 1116 O O . ARG A 1 147 ? 11.934 3.033 -17.051 1.00 89.44 147 ARG A O 1
ATOM 1123 N N . MET A 1 148 ? 12.678 1.789 -18.767 1.00 88.56 148 MET A N 1
ATOM 1124 C CA . MET A 1 148 ? 13.183 0.674 -17.959 1.00 88.56 148 MET A CA 1
ATOM 1125 C C . MET A 1 148 ? 14.260 1.107 -16.959 1.00 88.56 148 MET A C 1
ATOM 1127 O O . MET A 1 148 ? 14.376 0.486 -15.910 1.00 88.56 148 MET A O 1
ATOM 1131 N N . GLN A 1 149 ? 14.990 2.197 -17.227 1.00 88.81 149 GLN A N 1
ATOM 1132 C CA . GLN A 1 149 ? 15.983 2.741 -16.293 1.00 88.81 149 GLN A CA 1
ATOM 1133 C C . GLN A 1 149 ? 15.360 3.226 -14.975 1.00 88.81 149 GLN A C 1
ATOM 1135 O O . GLN A 1 149 ? 15.995 3.135 -13.931 1.00 88.81 149 GLN A O 1
ATOM 1140 N N . ALA A 1 150 ? 14.114 3.709 -15.005 1.00 90.62 150 ALA A N 1
ATOM 1141 C CA . ALA A 1 150 ? 13.414 4.194 -13.816 1.00 90.62 150 ALA A CA 1
ATOM 1142 C C . ALA A 1 150 ? 12.662 3.085 -13.060 1.00 90.62 150 ALA A C 1
ATOM 1144 O O . ALA A 1 150 ? 12.264 3.285 -11.915 1.00 90.62 150 ALA A O 1
ATOM 1145 N N . VAL A 1 151 ? 12.448 1.920 -13.685 1.00 92.75 151 VAL A N 1
ATOM 1146 C CA . VAL A 1 151 ? 11.622 0.843 -13.117 1.00 92.75 151 VAL A CA 1
ATOM 1147 C C . VAL A 1 151 ? 12.131 0.351 -11.756 1.00 92.75 151 VAL A C 1
ATOM 1149 O O . VAL A 1 151 ? 11.288 0.237 -10.870 1.00 92.75 151 VAL A O 1
ATOM 1152 N N . PRO A 1 152 ? 13.441 0.121 -11.522 1.00 93.50 152 PRO A N 1
ATOM 1153 C CA . PRO A 1 152 ? 13.929 -0.320 -10.212 1.00 93.50 152 PRO A CA 1
ATOM 1154 C C . PRO A 1 152 ? 13.523 0.610 -9.059 1.00 93.50 152 PRO A C 1
ATOM 1156 O O . PRO A 1 152 ? 12.918 0.153 -8.097 1.00 93.50 152 PRO A O 1
ATOM 1159 N N . GLY A 1 153 ? 13.733 1.924 -9.192 1.00 93.50 153 GLY A N 1
ATOM 1160 C CA . GLY A 1 153 ? 13.355 2.879 -8.141 1.00 93.50 153 GLY A CA 1
ATOM 1161 C C . GLY A 1 153 ? 11.839 2.983 -7.920 1.00 93.50 153 GLY A C 1
ATOM 1162 O O . GLY A 1 153 ? 11.372 3.203 -6.800 1.00 93.50 153 GLY A O 1
ATOM 1163 N N . VAL A 1 154 ? 11.036 2.779 -8.972 1.00 94.81 154 VAL A N 1
ATOM 1164 C CA . VAL A 1 154 ? 9.571 2.732 -8.826 1.00 94.81 154 VAL A CA 1
ATOM 1165 C C . VAL A 1 154 ? 9.123 1.424 -8.166 1.00 94.81 154 VAL A C 1
ATOM 1167 O O . VAL A 1 154 ? 8.194 1.456 -7.362 1.00 94.81 154 VAL A O 1
ATOM 1170 N N . LEU A 1 155 ? 9.777 0.292 -8.449 1.00 95.31 155 LEU A N 1
ATOM 1171 C CA . LEU A 1 155 ? 9.523 -0.981 -7.765 1.00 95.31 155 LEU A CA 1
ATOM 1172 C C . LEU A 1 155 ? 9.848 -0.895 -6.276 1.00 95.31 155 LEU A C 1
ATOM 1174 O O . LEU A 1 155 ? 9.046 -1.368 -5.473 1.00 95.31 155 LEU A O 1
ATOM 1178 N N . ASP A 1 156 ? 10.950 -0.234 -5.910 1.00 95.25 156 ASP A N 1
ATOM 1179 C CA . ASP A 1 156 ? 11.282 0.014 -4.506 1.00 95.25 156 ASP A CA 1
ATOM 1180 C C . ASP A 1 156 ? 10.152 0.775 -3.809 1.00 95.25 156 ASP A C 1
ATOM 1182 O O . ASP A 1 156 ? 9.676 0.351 -2.758 1.00 95.25 156 ASP A O 1
ATOM 1186 N N . SER A 1 157 ? 9.672 1.85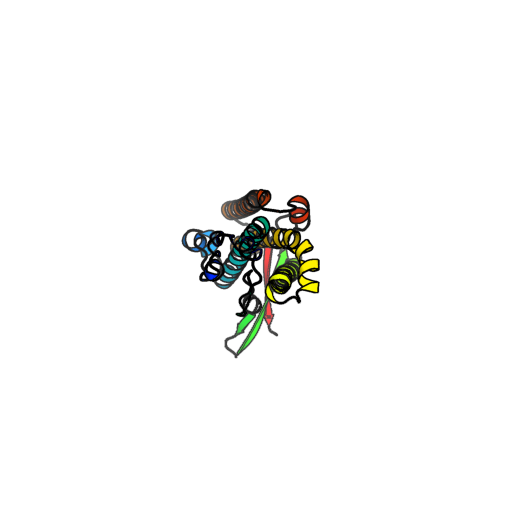5 -4.440 1.00 94.69 157 SER A N 1
ATOM 1187 C CA . SER A 1 157 ? 8.556 2.666 -3.934 1.00 94.69 157 SER A CA 1
ATOM 1188 C C . SER A 1 157 ? 7.271 1.843 -3.791 1.00 94.69 157 SER A C 1
ATOM 1190 O O . SER A 1 157 ? 6.606 1.917 -2.762 1.00 94.69 157 SER A O 1
ATOM 1192 N N . ILE A 1 158 ? 6.928 1.024 -4.793 1.00 95.81 158 ILE A N 1
ATOM 1193 C CA . ILE A 1 158 ? 5.760 0.130 -4.742 1.00 95.81 158 ILE A CA 1
ATOM 1194 C C . ILE A 1 158 ? 5.890 -0.851 -3.575 1.00 95.81 158 ILE A C 1
ATOM 1196 O O . ILE A 1 158 ? 4.922 -1.045 -2.842 1.00 95.81 158 ILE A O 1
ATOM 1200 N N . LEU A 1 159 ? 7.061 -1.462 -3.378 1.00 95.25 159 LEU A N 1
ATOM 1201 C CA . LEU A 1 159 ? 7.268 -2.440 -2.314 1.00 95.25 159 LEU A CA 1
ATOM 1202 C C . LEU A 1 159 ? 7.115 -1.802 -0.928 1.00 95.25 159 LEU A C 1
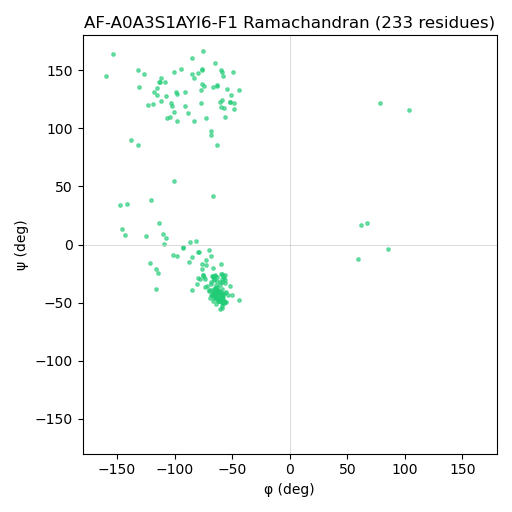ATOM 1204 O O . LEU A 1 159 ? 6.333 -2.296 -0.114 1.00 95.25 159 LEU A O 1
ATOM 1208 N N . VAL A 1 160 ? 7.811 -0.694 -0.659 1.00 94.31 160 VAL A N 1
ATOM 1209 C CA . VAL A 1 160 ? 7.734 -0.039 0.659 1.00 94.31 160 VAL A CA 1
ATOM 1210 C C . VAL A 1 160 ? 6.342 0.530 0.933 1.00 94.31 160 VAL A C 1
ATOM 1212 O O . VAL A 1 160 ? 5.843 0.401 2.049 1.00 94.31 160 VAL A O 1
ATOM 1215 N N . GLU A 1 161 ? 5.666 1.092 -0.072 1.00 94.62 161 GLU A N 1
ATOM 1216 C CA . GLU A 1 161 ? 4.295 1.588 0.081 1.00 94.62 161 GLU A CA 1
ATOM 1217 C C . GLU A 1 161 ? 3.295 0.459 0.296 1.00 94.62 161 GLU A C 1
ATOM 1219 O O . GLU A 1 161 ? 2.399 0.599 1.126 1.00 94.62 161 GLU A O 1
ATOM 1224 N N . ALA A 1 162 ? 3.447 -0.674 -0.394 1.00 94.31 162 ALA A N 1
ATOM 1225 C CA . ALA A 1 162 ? 2.595 -1.834 -0.172 1.00 94.31 162 ALA A CA 1
ATOM 1226 C C . ALA A 1 162 ? 2.745 -2.355 1.265 1.00 94.31 162 ALA A C 1
ATOM 1228 O O . ALA A 1 162 ? 1.747 -2.604 1.935 1.00 94.31 162 ALA A O 1
ATOM 1229 N N . LEU A 1 163 ? 3.970 -2.451 1.787 1.00 92.62 163 LEU A N 1
ATOM 1230 C CA . LEU A 1 163 ? 4.206 -2.854 3.179 1.00 92.62 163 LEU A CA 1
ATOM 1231 C C . LEU A 1 163 ? 3.655 -1.828 4.178 1.00 92.62 163 LEU A C 1
ATOM 1233 O O . LEU A 1 163 ? 3.007 -2.204 5.157 1.00 92.62 163 LEU A O 1
ATOM 1237 N N . TYR A 1 164 ? 3.830 -0.535 3.900 1.00 92.31 164 TYR A N 1
ATOM 1238 C CA . TYR A 1 164 ? 3.225 0.534 4.690 1.00 92.31 164 TYR A CA 1
ATOM 1239 C C . TYR A 1 164 ? 1.694 0.421 4.713 1.00 92.31 164 TYR A C 1
ATOM 1241 O O . TYR A 1 164 ? 1.093 0.415 5.788 1.00 92.31 164 TYR A O 1
ATOM 1249 N N . PHE A 1 165 ? 1.046 0.281 3.552 1.00 92.25 165 PHE A N 1
ATOM 1250 C CA . PHE A 1 165 ? -0.408 0.164 3.474 1.00 92.25 165 PHE A CA 1
ATOM 1251 C C . PHE A 1 165 ? -0.918 -1.155 4.057 1.00 92.25 165 PHE A C 1
ATOM 1253 O O . PHE A 1 165 ? -1.989 -1.158 4.661 1.00 92.25 165 PHE A O 1
ATOM 1260 N N . LYS A 1 166 ? -0.158 -2.253 3.965 1.00 91.81 166 LYS A N 1
ATOM 1261 C CA . LYS A 1 166 ? -0.467 -3.506 4.671 1.00 91.81 166 LYS A CA 1
ATOM 1262 C C . LYS A 1 166 ? -0.545 -3.251 6.173 1.00 91.81 166 LYS A C 1
ATOM 1264 O O . LYS A 1 166 ? -1.545 -3.609 6.792 1.00 91.81 166 LYS A O 1
ATOM 1269 N N . GLY A 1 167 ? 0.460 -2.591 6.749 1.00 89.69 167 GLY A N 1
ATOM 1270 C CA . GLY A 1 167 ? 0.457 -2.196 8.159 1.00 89.69 167 GLY A CA 1
ATOM 1271 C C . GLY A 1 167 ? -0.716 -1.281 8.512 1.00 89.69 167 GLY A C 1
ATOM 1272 O O . GLY A 1 167 ? -1.458 -1.544 9.458 1.00 89.69 167 GLY A O 1
ATOM 1273 N N . PHE A 1 168 ? -0.941 -0.253 7.691 1.00 90.25 168 PHE A N 1
ATOM 1274 C CA . PHE A 1 168 ? -2.015 0.726 7.866 1.00 90.25 168 PHE A CA 1
ATOM 1275 C C . PHE A 1 168 ? -3.412 0.089 7.877 1.00 90.25 168 PHE A C 1
ATOM 1277 O O . PHE A 1 168 ? -4.197 0.333 8.791 1.00 90.25 168 PHE A O 1
ATOM 1284 N N . PHE A 1 169 ? -3.719 -0.776 6.908 1.00 92.31 169 PHE A N 1
ATOM 1285 C CA . PHE A 1 169 ? -5.008 -1.470 6.845 1.00 92.31 169 PHE A CA 1
ATOM 1286 C C . PHE A 1 169 ? -5.133 -2.597 7.874 1.00 92.31 169 PHE A C 1
ATOM 1288 O O . PHE A 1 169 ? -6.236 -2.854 8.351 1.00 92.31 169 PHE A O 1
ATOM 1295 N N . SER A 1 170 ? -4.029 -3.227 8.287 1.00 91.31 170 SER A N 1
ATOM 1296 C CA . SER A 1 170 ? -4.049 -4.207 9.387 1.00 91.31 170 SER A CA 1
ATOM 1297 C C . SER A 1 170 ? -4.422 -3.550 10.715 1.00 91.31 170 SER A C 1
ATOM 1299 O O . SER A 1 170 ? -5.005 -4.186 11.590 1.00 91.31 170 SER A O 1
ATOM 1301 N N . ALA A 1 171 ? -4.150 -2.252 10.857 1.00 90.31 171 ALA A N 1
ATOM 1302 C CA . ALA A 1 171 ? -4.560 -1.473 12.011 1.00 90.31 171 ALA A CA 1
ATOM 1303 C C . ALA A 1 171 ? -6.016 -0.984 11.944 1.00 90.31 171 ALA A C 1
ATOM 1305 O O . ALA A 1 171 ? -6.422 -0.270 12.854 1.00 90.31 171 ALA A O 1
ATOM 1306 N N . PHE A 1 172 ? -6.820 -1.327 10.927 1.00 92.19 172 PHE A N 1
ATOM 1307 C CA . PHE A 1 172 ? -8.161 -0.750 10.751 1.00 92.19 172 PHE A CA 1
ATOM 1308 C C . PHE A 1 172 ? -9.107 -1.0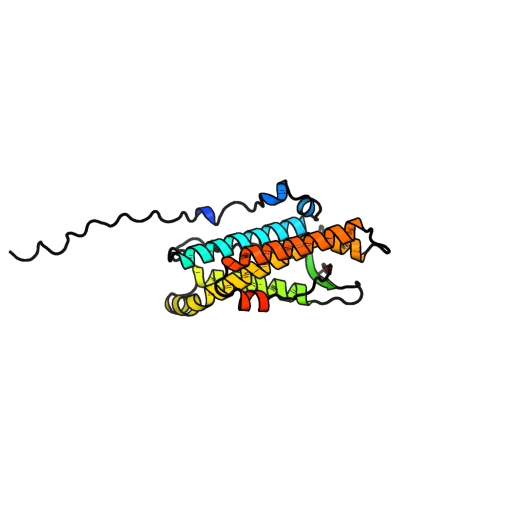35 11.924 1.00 92.19 172 PHE A C 1
ATOM 1310 O O . PHE A 1 172 ? -9.636 -0.096 12.518 1.00 92.19 172 PHE A O 1
ATOM 1317 N N . ALA A 1 173 ? -9.309 -2.305 12.293 1.00 90.19 173 ALA A N 1
ATOM 1318 C CA . ALA A 1 173 ? -10.194 -2.672 13.405 1.00 90.19 173 ALA A CA 1
ATOM 1319 C C . ALA A 1 173 ? -9.768 -2.014 14.733 1.00 90.19 173 ALA A C 1
ATOM 1321 O O . ALA A 1 173 ? -10.600 -1.465 15.458 1.00 90.19 173 ALA A O 1
ATOM 1322 N N . ILE A 1 174 ? -8.460 -1.993 15.004 1.00 90.62 174 ILE A N 1
ATOM 1323 C CA . ILE A 1 174 ? -7.881 -1.363 16.196 1.00 90.62 174 ILE A CA 1
ATOM 1324 C C . ILE A 1 174 ? -8.039 0.160 16.137 1.00 90.62 174 ILE A C 1
ATOM 1326 O O . ILE A 1 174 ? -8.463 0.762 17.118 1.00 90.62 174 ILE A O 1
ATOM 1330 N N . SER A 1 175 ? -7.792 0.782 14.982 1.00 90.44 175 SER A N 1
ATOM 1331 C CA . SER A 1 175 ? -7.98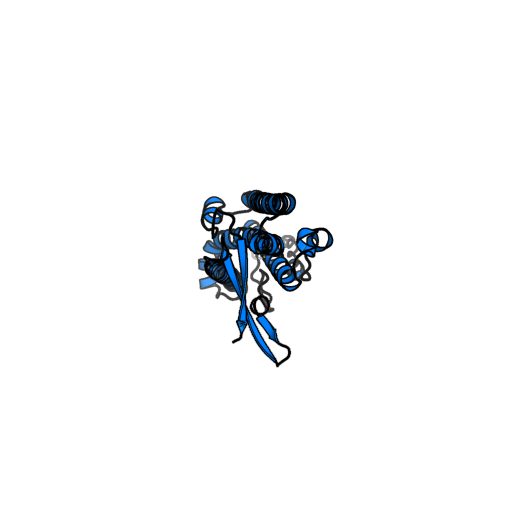2 2.222 14.776 1.00 90.44 175 SER A CA 1
ATOM 1332 C C . SER A 1 175 ? -9.424 2.621 15.046 1.00 90.44 175 SER A C 1
ATOM 1334 O O . SER A 1 175 ? -9.663 3.572 15.783 1.00 90.44 175 SER A O 1
ATOM 1336 N N . ARG A 1 176 ? -10.397 1.857 14.535 1.00 89.00 176 ARG A N 1
ATOM 1337 C CA . ARG A 1 176 ? -11.813 2.088 14.845 1.00 89.00 176 ARG A CA 1
ATOM 1338 C C . ARG A 1 176 ? -12.077 1.987 16.342 1.00 89.00 176 ARG A C 1
ATOM 1340 O O . ARG A 1 176 ? -12.678 2.902 16.889 1.00 89.00 176 ARG A O 1
ATOM 1347 N N . SER A 1 177 ? -11.583 0.939 17.003 1.00 88.25 177 SER A N 1
ATOM 1348 C CA . SER A 1 177 ? -11.748 0.765 18.452 1.00 88.25 177 SER A CA 1
ATOM 1349 C C . SER A 1 177 ? -11.165 1.932 19.254 1.00 88.25 177 SER A C 1
ATOM 1351 O O . SER A 1 177 ? -11.813 2.411 20.181 1.00 88.25 177 SER A O 1
ATOM 1353 N N . LEU A 1 178 ? -9.966 2.404 18.901 1.00 88.81 178 LEU A N 1
ATOM 1354 C CA . LEU A 1 178 ? -9.304 3.538 19.555 1.00 88.81 178 LEU A CA 1
ATOM 1355 C C . LEU A 1 178 ? -10.072 4.849 19.358 1.00 88.81 178 LEU A C 1
ATOM 1357 O O . LEU A 1 178 ? -10.150 5.655 20.277 1.00 88.81 178 LEU A O 1
ATOM 1361 N N . LEU A 1 179 ? -10.652 5.050 18.175 1.00 88.38 179 LEU A N 1
ATOM 1362 C CA . LEU A 1 179 ? -11.363 6.277 17.823 1.00 88.38 179 LEU A CA 1
ATOM 1363 C C . LEU A 1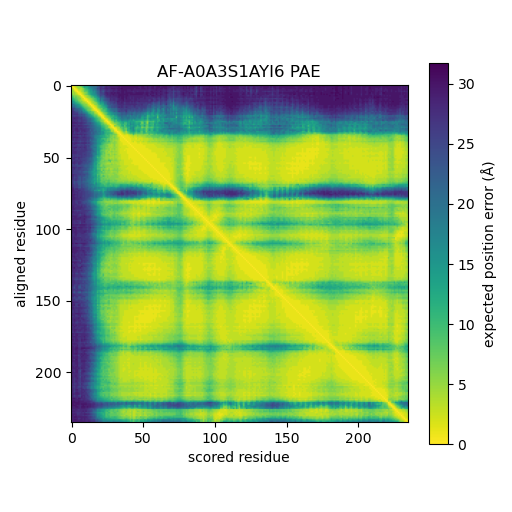 179 ? -12.787 6.335 18.401 1.00 88.38 179 LEU A C 1
ATOM 1365 O O . LEU A 1 179 ? -13.295 7.425 18.651 1.00 88.38 179 LEU A O 1
ATOM 1369 N N . THR A 1 180 ? -13.449 5.191 18.613 1.00 86.62 180 THR A N 1
ATOM 1370 C CA . THR A 1 180 ? -14.846 5.145 19.092 1.00 86.62 180 THR A CA 1
ATOM 1371 C C . THR A 1 180 ? -14.998 4.837 20.580 1.00 86.62 180 THR A C 1
ATOM 1373 O O . THR A 1 180 ? -16.111 4.919 21.096 1.00 86.62 180 THR A O 1
ATOM 1376 N N . THR A 1 181 ? -13.921 4.468 21.281 1.00 84.88 181 THR A N 1
ATOM 1377 C CA . THR A 1 181 ? -13.972 4.110 22.709 1.00 84.88 181 THR A CA 1
ATOM 1378 C C . THR A 1 181 ? -13.440 5.264 23.566 1.00 84.88 181 THR A C 1
ATOM 1380 O O . THR A 1 181 ? -12.277 5.625 23.407 1.00 84.88 181 THR A O 1
ATOM 1383 N N . PRO A 1 182 ? -14.225 5.821 24.513 1.00 80.44 182 PRO A N 1
ATOM 1384 C CA . PRO A 1 182 ? -13.803 6.966 25.334 1.00 80.44 182 PRO A CA 1
ATOM 1385 C C . PRO A 1 182 ? -12.536 6.731 26.169 1.00 80.44 182 PRO A C 1
ATOM 1387 O O . PRO A 1 182 ? -11.799 7.670 26.457 1.00 80.44 182 PRO A O 1
ATOM 1390 N N . GLN A 1 183 ? -12.297 5.482 26.574 1.00 83.88 183 GLN A N 1
ATOM 1391 C CA . GLN A 1 183 ? -11.099 5.038 27.282 1.00 83.88 183 GLN A CA 1
ATOM 1392 C C . GLN A 1 183 ? -10.665 3.688 26.702 1.00 83.88 183 GLN A C 1
ATOM 1394 O O . GLN A 1 183 ? -11.158 2.646 27.142 1.00 83.88 183 GLN A O 1
ATOM 1399 N N . PRO A 1 184 ? -9.804 3.672 25.672 1.00 82.69 184 PRO A N 1
ATOM 1400 C CA . PRO A 1 184 ? -9.304 2.420 25.131 1.00 82.69 184 PRO A CA 1
ATOM 1401 C C . PRO A 1 184 ? -8.494 1.671 26.195 1.00 82.69 184 PRO A C 1
ATOM 1403 O O . PRO A 1 184 ? -7.683 2.258 26.913 1.00 82.69 184 PRO A O 1
ATOM 1406 N N . GLY A 1 185 ? -8.720 0.361 26.302 1.00 86.44 185 GLY A N 1
ATOM 1407 C CA . GLY A 1 185 ? -7.987 -0.484 27.241 1.00 86.44 185 GLY A CA 1
ATOM 1408 C C . GLY A 1 185 ? -6.497 -0.563 26.896 1.00 86.44 185 GLY A C 1
ATOM 1409 O O . GLY A 1 185 ? -6.102 -0.411 25.738 1.00 86.44 185 GLY A O 1
ATOM 1410 N N . GLN A 1 186 ? -5.660 -0.866 27.896 1.00 88.06 186 GLN A N 1
ATOM 1411 C CA . GLN A 1 186 ? -4.212 -1.025 27.696 1.00 88.06 186 GLN A CA 1
ATOM 1412 C C . GLN A 1 186 ? -3.876 -2.086 26.636 1.00 88.06 186 GLN A C 1
ATOM 1414 O O . GLN A 1 186 ? -2.918 -1.916 25.886 1.00 88.06 186 GLN A O 1
ATOM 1419 N N . THR A 1 187 ? -4.695 -3.135 26.524 1.00 88.81 187 THR A N 1
ATOM 1420 C CA . THR A 1 187 ? -4.546 -4.181 25.505 1.00 88.81 187 THR A CA 1
ATOM 1421 C C . THR A 1 187 ? -4.624 -3.617 24.086 1.00 88.81 187 THR A C 1
ATOM 1423 O O . THR A 1 187 ? -3.729 -3.869 23.291 1.00 88.81 187 THR A O 1
ATOM 1426 N N . THR A 1 188 ? -5.623 -2.785 23.774 1.00 88.12 188 THR A N 1
ATOM 1427 C CA . THR A 1 188 ? -5.801 -2.204 22.429 1.00 88.12 188 THR A CA 1
ATOM 1428 C C . THR A 1 188 ? -4.640 -1.281 22.048 1.00 88.12 188 THR A C 1
ATOM 1430 O O . THR A 1 188 ? -4.190 -1.272 20.902 1.00 88.12 188 THR A O 1
ATOM 1433 N N . LEU A 1 189 ? -4.115 -0.519 23.013 1.00 86.94 189 LEU A N 1
ATOM 1434 C CA . LEU A 1 189 ? -2.928 0.318 22.808 1.00 86.94 189 LEU A CA 1
ATOM 1435 C C . LEU A 1 189 ? -1.672 -0.530 22.556 1.00 86.94 189 LEU A C 1
ATOM 1437 O O . LEU A 1 189 ? -0.886 -0.211 21.663 1.00 86.94 189 LEU A O 1
ATOM 1441 N N . ALA A 1 190 ? -1.501 -1.624 23.304 1.00 89.12 190 ALA A N 1
ATOM 1442 C CA . ALA A 1 190 ? -0.401 -2.564 23.110 1.00 89.12 190 ALA A CA 1
ATOM 1443 C C . ALA A 1 190 ? -0.479 -3.270 21.745 1.00 89.12 190 ALA A C 1
ATOM 1445 O O . ALA A 1 190 ? 0.535 -3.382 21.059 1.00 89.12 190 ALA A O 1
ATOM 1446 N N . GLU A 1 191 ? -1.673 -3.679 21.309 1.00 90.12 191 GLU A N 1
ATOM 1447 C CA . GLU A 1 191 ? -1.912 -4.264 19.982 1.00 90.12 191 GLU A CA 1
ATOM 1448 C C . GLU A 1 191 ? -1.577 -3.279 18.855 1.00 90.12 191 GLU A C 1
ATOM 1450 O O . GLU A 1 191 ? -0.910 -3.645 17.884 1.00 90.12 191 GLU A O 1
ATOM 1455 N N . TYR A 1 192 ? -1.972 -2.009 18.996 1.00 89.38 192 TYR A N 1
ATOM 1456 C CA . TYR A 1 192 ? -1.626 -0.968 18.028 1.00 89.38 192 TYR A CA 1
ATOM 1457 C C . TYR A 1 192 ? -0.110 -0.742 17.946 1.00 89.38 192 TYR A C 1
ATOM 1459 O O . TYR A 1 192 ? 0.464 -0.703 16.856 1.00 89.38 192 TYR A O 1
ATOM 1467 N N . ALA A 1 193 ? 0.566 -0.658 19.096 1.00 88.75 193 ALA A N 1
ATOM 1468 C CA . ALA A 1 193 ? 2.019 -0.524 19.153 1.00 88.75 193 ALA A CA 1
ATOM 1469 C C . ALA A 1 193 ? 2.737 -1.738 18.538 1.00 88.75 193 ALA A C 1
ATOM 1471 O O . ALA A 1 193 ? 3.700 -1.568 17.785 1.00 88.75 193 ALA A O 1
ATOM 1472 N N . ALA A 1 194 ? 2.246 -2.953 18.798 1.00 90.06 194 ALA A N 1
ATOM 1473 C CA . ALA A 1 194 ? 2.773 -4.182 18.212 1.00 90.06 194 ALA A CA 1
ATOM 1474 C C . ALA A 1 194 ? 2.620 -4.201 16.683 1.00 90.06 194 ALA A C 1
ATOM 1476 O O . ALA A 1 194 ? 3.547 -4.599 15.979 1.00 90.06 194 ALA A O 1
ATOM 1477 N N . LEU A 1 195 ? 1.500 -3.705 16.148 1.00 88.94 195 LEU A N 1
ATOM 1478 C CA . LEU A 1 195 ? 1.304 -3.565 14.703 1.00 88.94 195 LEU A CA 1
ATOM 1479 C C . LEU A 1 195 ? 2.257 -2.562 14.058 1.00 88.94 195 LEU A C 1
ATOM 1481 O O . LEU A 1 195 ? 2.795 -2.826 12.979 1.00 88.94 195 LEU A O 1
ATOM 1485 N N . ILE A 1 196 ? 2.508 -1.432 14.718 1.00 88.50 196 ILE A N 1
ATOM 1486 C CA . ILE A 1 196 ? 3.509 -0.462 14.259 1.00 88.50 196 ILE A CA 1
ATOM 1487 C C . ILE A 1 196 ? 4.894 -1.113 14.249 1.00 88.50 196 ILE A C 1
ATOM 1489 O O . ILE A 1 196 ? 5.627 -0.979 13.268 1.00 88.50 196 ILE A O 1
ATOM 1493 N N . ALA A 1 197 ? 5.254 -1.837 15.312 1.00 89.38 197 ALA A N 1
ATOM 1494 C CA . ALA A 1 197 ? 6.530 -2.540 15.401 1.00 89.38 197 ALA A CA 1
ATOM 1495 C C . ALA A 1 197 ? 6.677 -3.602 14.301 1.00 89.38 197 ALA A C 1
ATOM 1497 O O . ALA A 1 197 ? 7.713 -3.650 13.642 1.00 89.38 197 ALA A O 1
ATOM 1498 N N . ARG A 1 198 ? 5.625 -4.385 14.037 1.00 90.12 198 ARG A N 1
ATOM 1499 C CA . ARG A 1 198 ? 5.587 -5.358 12.936 1.00 90.12 198 ARG A CA 1
ATOM 1500 C C . ARG A 1 198 ? 5.769 -4.686 11.579 1.00 90.12 198 ARG A C 1
ATOM 1502 O O . ARG A 1 198 ? 6.611 -5.115 10.807 1.00 90.12 198 ARG A O 1
ATOM 1509 N N . THR A 1 199 ? 5.054 -3.592 11.320 1.00 89.69 199 THR A N 1
ATOM 1510 C CA . THR A 1 199 ? 5.178 -2.844 10.056 1.00 89.69 199 THR A CA 1
ATOM 1511 C C . THR A 1 199 ? 6.603 -2.319 9.861 1.00 89.69 199 THR A C 1
ATOM 1513 O O . THR A 1 199 ? 7.161 -2.411 8.771 1.00 89.69 199 THR A O 1
ATOM 1516 N N . LYS A 1 200 ? 7.231 -1.808 10.928 1.00 90.06 200 LYS A N 1
ATOM 1517 C CA . LYS A 1 200 ? 8.640 -1.386 10.899 1.00 90.06 200 LYS A CA 1
ATOM 1518 C C . LYS A 1 200 ? 9.585 -2.557 10.633 1.00 90.06 200 LYS A C 1
ATOM 1520 O O . LYS A 1 200 ? 10.536 -2.389 9.877 1.00 90.06 200 LYS A O 1
ATOM 1525 N N . ALA A 1 201 ? 9.332 -3.719 11.233 1.00 90.19 201 ALA A N 1
ATOM 1526 C CA . ALA A 1 201 ? 10.120 -4.924 10.997 1.00 90.19 201 ALA A CA 1
ATOM 1527 C C . ALA A 1 201 ? 9.994 -5.409 9.544 1.00 90.19 201 ALA A C 1
ATOM 1529 O O . ALA A 1 201 ? 11.011 -5.700 8.923 1.00 90.19 201 ALA A O 1
ATOM 1530 N N . ASP A 1 202 ? 8.784 -5.408 8.979 1.00 90.06 202 ASP A N 1
ATOM 1531 C CA . ASP A 1 202 ? 8.537 -5.768 7.577 1.00 90.06 202 ASP A CA 1
ATOM 1532 C C . ASP A 1 202 ? 9.276 -4.816 6.620 1.00 90.06 202 ASP A C 1
ATOM 1534 O O . ASP A 1 202 ? 9.952 -5.259 5.689 1.00 90.06 202 ASP A O 1
ATOM 1538 N N . LEU A 1 203 ? 9.219 -3.503 6.880 1.00 91.25 203 LEU A N 1
ATOM 1539 C CA . LEU A 1 203 ? 9.964 -2.494 6.116 1.00 91.25 203 LEU A CA 1
ATOM 1540 C C . LEU A 1 203 ? 11.483 -2.696 6.232 1.00 91.25 203 LEU A C 1
ATOM 1542 O O . LEU A 1 203 ? 12.187 -2.669 5.224 1.00 91.25 203 LEU A O 1
ATOM 1546 N N . ALA A 1 204 ? 11.996 -2.953 7.437 1.00 90.00 204 ALA A N 1
ATOM 1547 C CA . ALA A 1 204 ? 13.415 -3.230 7.651 1.00 90.00 204 ALA A CA 1
ATOM 1548 C C . ALA A 1 204 ? 13.867 -4.520 6.943 1.00 90.00 204 ALA A C 1
ATOM 1550 O O . ALA A 1 204 ? 14.949 -4.554 6.360 1.00 90.00 204 ALA A O 1
ATOM 1551 N N . ALA A 1 205 ? 13.032 -5.561 6.934 1.00 90.44 205 ALA A N 1
ATOM 1552 C CA . ALA A 1 205 ? 13.302 -6.814 6.231 1.00 90.44 205 ALA A CA 1
ATOM 1553 C C . ALA A 1 205 ? 13.299 -6.651 4.699 1.00 90.44 205 ALA A C 1
ATOM 1555 O O . ALA A 1 205 ? 13.974 -7.406 3.992 1.00 90.44 205 ALA A O 1
ATOM 1556 N N . ALA A 1 206 ? 12.566 -5.664 4.176 1.00 90.75 206 ALA A N 1
ATOM 1557 C CA . ALA A 1 206 ? 12.568 -5.319 2.758 1.00 90.75 206 ALA A CA 1
ATOM 1558 C C . ALA A 1 206 ? 13.799 -4.503 2.338 1.00 90.75 206 ALA A C 1
ATOM 1560 O O . ALA A 1 206 ? 14.248 -4.657 1.208 1.00 90.75 206 ALA A O 1
ATOM 1561 N N . ALA A 1 207 ? 14.384 -3.701 3.236 1.00 91.56 207 ALA A N 1
ATOM 1562 C CA . ALA A 1 207 ? 15.533 -2.833 2.953 1.00 91.56 207 ALA A CA 1
ATOM 1563 C C . ALA A 1 207 ? 16.676 -3.473 2.128 1.00 91.56 207 ALA A C 1
ATOM 1565 O O . ALA A 1 207 ? 17.091 -2.850 1.153 1.00 91.56 207 ALA A O 1
ATOM 1566 N N . PRO A 1 208 ? 17.177 -4.693 2.431 1.00 90.50 208 PRO A N 1
ATOM 1567 C CA . PRO A 1 208 ? 18.265 -5.306 1.656 1.00 90.50 208 PRO A CA 1
ATOM 1568 C C . PRO A 1 208 ? 17.879 -5.709 0.224 1.00 90.50 208 PRO A C 1
ATOM 1570 O O . PRO A 1 208 ? 18.744 -6.106 -0.549 1.00 90.50 208 PRO A O 1
ATOM 1573 N N . GLN A 1 209 ? 16.593 -5.662 -0.122 1.00 87.44 209 GLN A N 1
ATOM 1574 C CA . GLN A 1 209 ? 16.067 -6.046 -1.434 1.00 87.44 209 GLN A CA 1
ATOM 1575 C C . GLN A 1 209 ? 15.845 -4.827 -2.342 1.00 87.44 209 GLN A C 1
ATOM 1577 O O . GLN A 1 209 ? 15.568 -5.000 -3.527 1.00 87.44 209 GLN A O 1
ATOM 1582 N N . LEU A 1 210 ? 15.950 -3.613 -1.791 1.00 91.38 210 LEU A N 1
ATOM 1583 C CA . LEU A 1 210 ? 15.706 -2.364 -2.505 1.00 91.38 210 LEU A CA 1
ATOM 1584 C C . LEU A 1 210 ? 16.946 -1.940 -3.296 1.00 91.38 210 LEU A C 1
ATOM 1586 O O . LEU A 1 210 ? 18.074 -2.083 -2.824 1.00 91.38 210 LEU A O 1
ATOM 1590 N N . HIS A 1 211 ? 16.731 -1.374 -4.479 1.00 91.69 211 HIS A N 1
ATOM 1591 C CA . HIS A 1 211 ? 17.794 -0.770 -5.280 1.00 91.69 211 HIS A CA 1
ATOM 1592 C C . HIS A 1 211 ? 18.325 0.522 -4.631 1.00 91.69 211 HIS A C 1
ATOM 1594 O O . HIS A 1 211 ? 19.536 0.702 -4.520 1.00 91.69 211 HIS A O 1
ATOM 1600 N N . ASP A 1 212 ? 17.437 1.412 -4.181 1.00 92.44 212 ASP A N 1
ATOM 1601 C CA . ASP A 1 212 ? 17.755 2.616 -3.407 1.00 92.44 212 ASP A CA 1
ATOM 1602 C C . ASP A 1 212 ? 16.828 2.715 -2.189 1.00 92.44 212 ASP A C 1
ATOM 1604 O O . ASP A 1 212 ? 15.778 3.365 -2.198 1.00 92.44 212 ASP A O 1
ATOM 1608 N N . ALA A 1 213 ? 17.234 2.046 -1.108 1.00 91.31 213 ALA A N 1
ATOM 1609 C CA . ALA A 1 213 ? 16.477 2.023 0.137 1.00 91.31 213 ALA A CA 1
ATOM 1610 C C . ALA A 1 213 ? 16.266 3.427 0.727 1.00 91.31 213 ALA A C 1
ATOM 1612 O O . ALA A 1 213 ? 15.196 3.715 1.260 1.00 91.31 213 ALA A O 1
ATOM 1613 N N . ALA A 1 214 ? 17.266 4.309 0.630 1.00 90.88 214 ALA A N 1
ATOM 1614 C CA . ALA A 1 214 ? 17.191 5.643 1.215 1.00 90.88 214 ALA A CA 1
ATOM 1615 C C . ALA A 1 214 ? 16.121 6.488 0.515 1.00 90.88 214 ALA A C 1
ATOM 1617 O O . ALA A 1 214 ? 15.262 7.064 1.188 1.00 90.88 214 ALA A O 1
ATOM 1618 N N . ALA A 1 215 ? 16.126 6.511 -0.821 1.00 91.62 215 ALA A N 1
ATOM 1619 C CA . ALA A 1 215 ? 15.105 7.211 -1.594 1.00 91.62 215 ALA A CA 1
ATOM 1620 C C . ALA A 1 215 ? 13.713 6.600 -1.384 1.00 91.62 215 ALA A C 1
ATOM 1622 O O . ALA A 1 215 ? 12.744 7.336 -1.191 1.00 91.62 215 ALA A O 1
ATOM 1623 N N . ALA A 1 216 ? 13.610 5.268 -1.359 1.00 90.50 216 ALA A N 1
ATOM 1624 C CA . ALA A 1 216 ? 12.340 4.573 -1.169 1.00 90.50 216 ALA A CA 1
ATOM 1625 C C . ALA A 1 216 ? 11.708 4.879 0.197 1.00 90.50 216 ALA A C 1
ATOM 1627 O O . ALA A 1 216 ? 10.535 5.242 0.270 1.00 90.50 216 ALA A O 1
ATOM 1628 N N . PHE A 1 217 ? 12.480 4.803 1.286 1.00 89.75 217 PHE A N 1
ATOM 1629 C CA . PHE A 1 217 ? 11.971 5.143 2.617 1.00 89.75 217 PHE A CA 1
ATOM 1630 C C . PHE A 1 217 ? 11.672 6.637 2.768 1.00 89.75 217 PHE A C 1
ATOM 1632 O O . PHE A 1 217 ? 10.699 6.987 3.435 1.00 89.75 217 PHE A O 1
ATOM 1639 N N . ALA A 1 218 ? 12.446 7.520 2.128 1.00 87.50 218 ALA A N 1
ATOM 1640 C CA . ALA A 1 218 ? 12.169 8.958 2.118 1.00 87.50 218 ALA A CA 1
ATOM 1641 C C . ALA A 1 218 ? 10.876 9.312 1.361 1.00 87.50 218 ALA A C 1
ATOM 1643 O O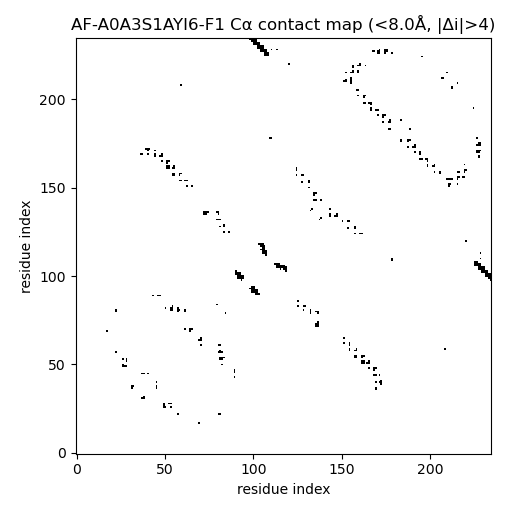 . ALA A 1 218 ? 10.236 10.313 1.678 1.00 87.50 218 ALA A O 1
ATOM 1644 N N . ALA A 1 219 ? 10.480 8.491 0.386 1.00 82.88 219 ALA A N 1
ATOM 1645 C CA . ALA A 1 219 ? 9.250 8.663 -0.379 1.00 82.88 219 ALA A CA 1
ATOM 1646 C C . ALA A 1 219 ? 7.991 8.164 0.353 1.00 82.88 219 ALA A C 1
ATOM 1648 O O . ALA A 1 219 ? 6.882 8.378 -0.142 1.00 82.88 219 ALA A O 1
ATOM 1649 N N . LEU A 1 220 ? 8.129 7.514 1.518 1.00 85.38 220 LEU A N 1
ATOM 1650 C CA . LEU A 1 220 ? 6.977 6.989 2.239 1.00 85.38 220 LEU A CA 1
ATOM 1651 C C . LEU A 1 220 ? 6.024 8.114 2.679 1.00 85.38 220 LEU A C 1
ATOM 1653 O O . LEU A 1 220 ? 6.458 9.132 3.222 1.00 85.38 220 LEU A O 1
ATOM 1657 N N . PRO A 1 221 ? 4.704 7.913 2.520 1.00 69.19 221 PRO A N 1
ATOM 1658 C CA . PRO A 1 221 ? 3.712 8.967 2.677 1.00 69.19 221 PRO A CA 1
ATOM 1659 C C . PRO A 1 221 ? 3.677 9.663 4.048 1.00 69.19 221 PRO A C 1
ATOM 1661 O O . PRO A 1 221 ? 3.246 10.815 4.100 1.00 69.19 221 PRO A O 1
ATOM 1664 N N . LYS A 1 222 ? 4.111 9.010 5.141 1.00 65.94 222 LYS A N 1
ATOM 1665 C CA . LYS A 1 222 ? 4.318 9.603 6.482 1.00 65.94 222 LYS A CA 1
ATOM 1666 C C . LYS A 1 222 ? 5.264 8.738 7.331 1.00 65.94 222 LYS A C 1
ATOM 1668 O O . LYS A 1 222 ? 5.166 7.516 7.304 1.00 65.94 222 LYS A O 1
ATOM 1673 N N . GLY A 1 223 ? 6.092 9.375 8.166 1.00 54.16 223 GLY A N 1
ATOM 1674 C CA . GLY A 1 223 ? 6.921 8.701 9.183 1.00 54.16 223 GLY A CA 1
ATOM 1675 C C . GLY A 1 223 ? 6.218 8.419 10.523 1.00 54.16 223 GLY A C 1
ATOM 1676 O O . GLY A 1 223 ? 6.756 7.674 11.340 1.00 54.16 223 GLY A O 1
ATOM 1677 N N . ASN A 1 224 ? 5.021 8.984 10.746 1.00 53.66 224 ASN A N 1
ATOM 1678 C CA . ASN A 1 224 ? 4.277 8.864 12.006 1.00 53.66 224 ASN A CA 1
ATOM 1679 C C . ASN A 1 224 ? 2.995 8.021 11.860 1.00 53.66 224 ASN A C 1
ATOM 1681 O O . ASN A 1 224 ? 2.317 8.112 10.831 1.00 53.66 224 ASN A O 1
ATOM 1685 N N . PRO A 1 225 ? 2.640 7.227 12.888 1.00 61.72 225 PRO A N 1
ATOM 1686 C CA . PRO A 1 225 ? 1.440 6.399 12.887 1.00 61.72 225 PRO A CA 1
ATOM 1687 C C . PRO A 1 225 ? 0.182 7.262 13.055 1.00 61.72 225 PRO A C 1
ATOM 1689 O O . PRO A 1 225 ? -0.079 7.781 14.135 1.00 61.72 225 PRO A O 1
ATOM 1692 N N . SER A 1 226 ? -0.611 7.396 11.992 1.00 78.19 226 SER A N 1
ATOM 1693 C CA . SER A 1 226 ? -1.956 7.983 12.047 1.00 78.19 226 SER A CA 1
ATOM 1694 C C . SER A 1 226 ? -3.018 6.885 12.066 1.00 78.19 226 SER A C 1
ATOM 1696 O O . SER A 1 226 ? -2.837 5.837 11.445 1.00 78.19 226 SER A O 1
ATOM 1698 N N . LEU A 1 227 ? -4.143 7.147 12.732 1.00 86.00 227 LEU A N 1
ATOM 1699 C CA . LEU A 1 227 ? -5.288 6.242 12.763 1.00 86.00 227 LEU A CA 1
ATOM 1700 C C . LEU A 1 227 ? -6.060 6.328 11.442 1.00 86.00 227 LEU A C 1
ATOM 1702 O O . LEU A 1 227 ? -6.073 7.367 10.772 1.00 86.00 227 LEU A O 1
ATOM 1706 N N . LEU A 1 228 ? -6.693 5.218 11.068 1.00 88.38 228 LEU A N 1
ATOM 1707 C CA . LEU A 1 228 ? -7.442 5.091 9.822 1.00 88.38 228 LEU A CA 1
ATOM 1708 C C . LEU A 1 228 ? -8.942 5.309 10.037 1.00 88.38 228 LEU A C 1
ATOM 1710 O O . LEU A 1 228 ? -9.563 4.647 10.869 1.00 88.38 228 LEU A O 1
ATOM 1714 N N . VAL A 1 229 ? -9.528 6.186 9.221 1.00 86.19 229 VAL A N 1
ATOM 1715 C CA . VAL A 1 229 ? -10.979 6.400 9.124 1.00 86.19 229 VAL A CA 1
ATOM 1716 C C . VAL A 1 229 ? -11.457 6.052 7.724 1.00 86.19 229 VAL A C 1
ATOM 1718 O O . VAL A 1 229 ? -10.895 6.509 6.731 1.00 86.19 229 VAL A O 1
ATOM 1721 N N . GLU A 1 230 ? -12.525 5.263 7.652 1.00 90.06 230 GLU A N 1
ATOM 1722 C CA . GLU A 1 230 ? -13.268 4.993 6.423 1.00 90.06 230 GLU A CA 1
ATOM 1723 C C . GLU A 1 230 ? -14.514 5.878 6.369 1.00 90.06 230 GLU A C 1
ATOM 1725 O O . GLU A 1 230 ? -15.297 5.913 7.318 1.00 90.06 230 GLU A O 1
ATOM 1730 N N . LEU A 1 231 ? -14.717 6.543 5.234 1.00 87.75 231 LEU A N 1
ATOM 1731 C CA . LEU A 1 231 ? -15.965 7.212 4.889 1.00 87.75 231 LEU A CA 1
ATOM 1732 C C . LEU A 1 231 ? -16.609 6.506 3.697 1.00 87.75 231 LEU A C 1
ATOM 1734 O O . LEU A 1 231 ? -15.934 6.144 2.735 1.00 87.75 231 LEU A O 1
ATOM 1738 N N . ILE A 1 232 ? -17.930 6.360 3.745 1.00 86.81 232 ILE A N 1
ATOM 1739 C CA . ILE A 1 232 ? -18.733 5.842 2.637 1.00 86.81 232 ILE A CA 1
ATOM 1740 C C . ILE A 1 232 ? -19.580 6.994 2.113 1.00 86.81 232 ILE A C 1
ATOM 1742 O O . ILE A 1 232 ? -20.332 7.607 2.870 1.00 86.81 232 ILE A O 1
ATOM 1746 N N . LYS A 1 233 ? -19.450 7.296 0.823 1.00 81.50 233 LYS A N 1
ATOM 1747 C CA . LYS A 1 233 ? -20.255 8.313 0.141 1.00 81.50 233 LYS A CA 1
ATOM 1748 C C . LYS A 1 233 ? -21.126 7.651 -0.918 1.00 81.50 233 LYS A C 1
ATOM 1750 O O . LYS A 1 233 ? -20.615 6.892 -1.743 1.00 81.50 233 LYS A O 1
ATOM 1755 N N . ALA A 1 234 ? -22.422 7.944 -0.882 1.00 75.25 234 ALA A N 1
ATOM 1756 C CA . ALA A 1 234 ? -23.335 7.614 -1.967 1.00 75.25 234 ALA A CA 1
ATOM 1757 C C . ALA A 1 234 ? -23.090 8.580 -3.135 1.00 75.25 234 ALA A C 1
ATOM 1759 O O . ALA A 1 234 ? -22.895 9.777 -2.902 1.00 75.25 234 ALA A O 1
ATOM 1760 N N . TYR A 1 235 ? -23.065 8.048 -4.354 1.00 60.25 235 TYR A N 1
ATOM 1761 C CA . TYR A 1 235 ? -22.938 8.807 -5.596 1.00 60.25 235 TYR A CA 1
ATOM 1762 C C . TYR A 1 235 ? -24.027 8.387 -6.576 1.00 60.25 235 TYR A C 1
ATOM 1764 O O . TYR A 1 235 ? -24.363 7.181 -6.593 1.00 60.25 235 TYR A O 1
#

Solvent-accessible surface area (backbone atoms only — not comparable to full-atom values): 13822 Å² total; per-residue (Å²): 145,88,85,83,84,86,82,83,72,77,81,72,80,76,72,78,76,80,64,75,67,75,74,67,59,75,100,69,53,83,61,51,83,72,34,66,63,50,65,66,33,58,70,68,55,41,50,49,42,45,50,32,51,43,28,27,54,27,31,50,51,52,52,53,29,52,77,68,71,64,63,66,77,60,75,80,74,100,71,58,69,41,70,68,83,67,59,73,54,75,36,50,42,82,44,95,86,74,48,50,30,39,55,45,42,23,33,25,92,73,83,78,56,74,40,61,58,49,41,52,52,52,52,51,51,54,48,50,53,52,50,50,34,37,49,58,56,69,44,56,69,79,58,21,66,65,51,55,73,55,44,55,58,49,37,31,37,50,31,53,46,24,45,50,48,39,35,53,58,57,40,34,57,57,27,45,49,56,75,74,36,98,73,62,52,72,64,60,54,51,53,51,52,49,46,54,50,49,34,52,50,55,50,59,70,45,41,87,76,36,81,51,44,69,62,27,63,70,64,46,96,64,97,67,95,63,37,51,44,82,46,79,44,83,105

Sequence (235 aa):
MLLKKLFGKKPAAMAATPDAAGLAAPLGMPEAEQDAIFRAQPAHIQHILTVIQRIAGDAKRVAELLQQGALQPWGGGGHAPIYCQGIERLFKLANTDGSTSYRSYYYTEDLKTMDPKAQLHLSQFFGRVMAVNTVLTAAPDKQRAARMQAVPGVLDSILVEALYFKGFFSAFAISRSLLTTPQPGQTTLAEYAALIARTKADLAAAAPQLHDAAAAFAALPKGNPSLLVELIKAY

Radius of gyration: 21.78 Å; Cα contacts (8 Å, |Δi|>4): 246; chains: 1; bounding box: 69×43×78 Å